Protein AF-A0ABD0NA66-F1 (afdb_monomer_lite)

Structure (mmCIF, N/CA/C/O backbone):
data_AF-A0ABD0NA66-F1
#
_entry.id   AF-A0ABD0NA66-F1
#
loop_
_atom_site.group_PDB
_atom_site.id
_atom_site.type_symbol
_atom_site.label_atom_id
_atom_site.label_alt_id
_atom_site.label_comp_id
_atom_site.label_asym_id
_atom_site.label_entity_id
_atom_site.label_seq_id
_atom_site.pdbx_PDB_ins_code
_atom_site.Cartn_x
_atom_site.Cartn_y
_atom_site.Cartn_z
_atom_site.occupancy
_atom_site.B_iso_or_equiv
_atom_site.auth_seq_id
_atom_site.auth_comp_id
_atom_site.auth_asym_id
_atom_site.auth_atom_id
_atom_site.pdbx_PDB_model_num
ATOM 1 N N . MET A 1 1 ? -1.576 -5.257 2.581 1.00 73.12 1 MET A N 1
ATOM 2 C CA . MET A 1 1 ? -1.875 -4.768 1.218 1.00 73.12 1 MET A CA 1
ATOM 3 C C . MET A 1 1 ? -1.895 -5.965 0.282 1.00 73.12 1 MET A C 1
ATOM 5 O O . MET A 1 1 ? -1.016 -6.808 0.413 1.00 73.12 1 MET A O 1
ATOM 9 N N . ALA A 1 2 ? -2.881 -6.073 -0.606 1.00 82.81 2 ALA A N 1
ATOM 10 C CA . ALA A 1 2 ? -3.021 -7.167 -1.565 1.00 82.81 2 ALA A CA 1
ATOM 11 C C . ALA A 1 2 ? -3.540 -6.650 -2.917 1.00 82.81 2 ALA A C 1
ATOM 13 O O . ALA A 1 2 ? -4.278 -5.666 -2.972 1.00 82.81 2 ALA A O 1
ATOM 14 N N . LEU A 1 3 ? -3.166 -7.331 -4.003 1.00 84.50 3 LEU A N 1
ATOM 15 C CA . LEU A 1 3 ? -3.605 -7.046 -5.372 1.00 84.50 3 LEU A CA 1
ATOM 16 C C . LEU A 1 3 ? -4.175 -8.317 -6.006 1.00 84.50 3 LEU A C 1
ATOM 18 O O . LEU A 1 3 ? -3.475 -9.326 -6.089 1.00 84.50 3 LEU A O 1
ATOM 22 N N . LEU A 1 4 ? -5.405 -8.244 -6.510 1.00 85.44 4 LEU A N 1
ATOM 23 C CA . LEU A 1 4 ? -6.002 -9.290 -7.333 1.00 85.44 4 LEU A CA 1
ATOM 24 C C . LEU A 1 4 ? -5.726 -8.998 -8.806 1.00 85.44 4 LEU A C 1
ATOM 26 O O . LEU A 1 4 ? -5.874 -7.865 -9.261 1.00 85.44 4 LEU A O 1
ATOM 30 N N . SER A 1 5 ? -5.307 -10.002 -9.570 1.00 86.56 5 SER A N 1
ATOM 31 C CA . SER A 1 5 ? -5.009 -9.843 -10.995 1.00 86.56 5 SER A CA 1
ATOM 32 C C . SER A 1 5 ? -5.453 -11.053 -11.807 1.00 86.56 5 SER A C 1
ATOM 34 O O . SER A 1 5 ? -5.326 -12.185 -11.347 1.00 86.56 5 SER A O 1
ATOM 36 N N . GLN A 1 6 ? -5.900 -10.810 -13.035 1.00 86.06 6 GLN A N 1
ATOM 37 C CA . GLN A 1 6 ? -6.300 -11.827 -14.004 1.00 86.06 6 GLN A CA 1
ATOM 38 C C . GLN A 1 6 ? -5.294 -11.897 -15.161 1.00 86.06 6 GLN A C 1
ATOM 40 O O . GLN A 1 6 ? -4.721 -10.884 -15.565 1.00 86.06 6 GLN A O 1
ATOM 45 N N . ARG A 1 7 ? -5.067 -13.097 -15.705 1.00 83.69 7 ARG A N 1
ATOM 46 C CA . ARG A 1 7 ? -4.285 -13.303 -16.934 1.00 83.69 7 ARG A CA 1
ATOM 47 C C . ARG A 1 7 ? -5.206 -13.212 -18.145 1.00 83.69 7 ARG A C 1
ATOM 49 O O . ARG A 1 7 ? -6.223 -13.898 -18.170 1.00 83.69 7 ARG A O 1
ATOM 56 N N . GLN A 1 8 ? -4.849 -12.400 -19.137 1.00 79.81 8 GLN A N 1
ATOM 57 C CA . GLN A 1 8 ? -5.611 -12.274 -20.383 1.00 79.81 8 GLN A CA 1
ATOM 58 C C . GLN A 1 8 ? -4.673 -12.093 -21.591 1.00 79.81 8 GLN A C 1
ATOM 60 O O . GLN A 1 8 ? -3.681 -11.366 -21.502 1.00 79.81 8 GLN A O 1
ATOM 65 N N . GLY A 1 9 ? -5.018 -12.734 -22.717 1.00 64.75 9 GLY A N 1
ATOM 66 C CA . GLY A 1 9 ? -4.340 -12.614 -24.018 1.00 64.75 9 GLY A CA 1
ATOM 67 C C . GLY A 1 9 ? -3.127 -13.534 -24.235 1.00 64.75 9 GLY A C 1
ATOM 68 O O . GLY A 1 9 ? -2.650 -14.185 -23.307 1.00 64.75 9 GLY A O 1
ATOM 69 N N . GLU A 1 10 ? -2.621 -13.547 -25.474 1.00 64.25 10 GLU A N 1
ATOM 70 C CA . GLU A 1 10 ? -1.296 -14.062 -25.852 1.00 64.25 10 GLU A CA 1
ATOM 71 C C . GLU A 1 10 ? -0.409 -12.892 -26.328 1.00 64.25 10 GLU A C 1
ATOM 73 O O . GLU A 1 10 ? -0.791 -12.202 -27.275 1.00 64.25 10 GLU A O 1
ATOM 78 N N . PRO A 1 11 ? 0.760 -12.629 -25.706 1.00 59.25 11 PRO A N 1
ATOM 79 C CA . PRO A 1 11 ? 1.302 -13.272 -24.507 1.00 59.25 11 PRO A CA 1
ATOM 80 C C . PRO A 1 11 ? 0.510 -12.920 -23.235 1.00 59.25 11 PRO A C 1
ATOM 82 O O . PRO A 1 11 ? -0.034 -11.824 -23.106 1.00 59.25 11 PRO A O 1
ATOM 85 N N . SER A 1 12 ? 0.489 -13.853 -22.274 1.00 67.31 12 SER A N 1
ATOM 86 C CA . SER A 1 12 ? -0.268 -13.757 -21.015 1.00 67.31 12 SER A CA 1
ATOM 87 C C . SER A 1 12 ? 0.146 -12.539 -20.179 1.00 67.31 12 SER A C 1
ATOM 89 O O . SER A 1 12 ? 1.066 -12.607 -19.356 1.00 67.31 12 SER A O 1
ATOM 91 N N . LYS A 1 13 ? -0.572 -11.425 -20.340 1.00 75.69 13 LYS A N 1
ATOM 92 C CA . LYS A 1 13 ? -0.382 -10.202 -19.556 1.00 75.69 13 LYS A CA 1
ATOM 93 C C . LYS A 1 13 ? -1.289 -10.231 -18.323 1.00 75.69 13 LYS A C 1
ATOM 95 O O . LYS A 1 13 ? -2.442 -10.651 -18.388 1.00 75.69 13 LYS A O 1
ATOM 100 N N . MET A 1 14 ? -0.747 -9.808 -17.180 1.00 77.62 14 MET A N 1
ATOM 101 C CA . MET A 1 14 ? -1.487 -9.701 -15.916 1.00 77.62 14 MET A CA 1
ATOM 102 C C . MET A 1 14 ? -2.181 -8.339 -15.832 1.00 77.62 14 MET A C 1
ATOM 104 O O . MET A 1 14 ? -1.506 -7.305 -15.863 1.00 77.62 14 MET A O 1
ATOM 108 N N . PHE A 1 15 ? -3.498 -8.344 -15.659 1.00 76.81 15 PHE A N 1
ATOM 109 C CA . PHE A 1 15 ? -4.324 -7.153 -15.488 1.00 76.81 15 PHE A CA 1
ATOM 110 C C . PHE A 1 15 ? -4.834 -7.068 -14.047 1.00 76.81 15 PHE A C 1
ATOM 112 O O . PHE A 1 15 ? -5.365 -8.058 -13.545 1.00 76.81 15 PHE A O 1
ATOM 119 N N . PRO A 1 16 ? -4.655 -5.929 -13.355 1.00 83.00 16 PRO A N 1
ATOM 120 C CA . PRO A 1 16 ?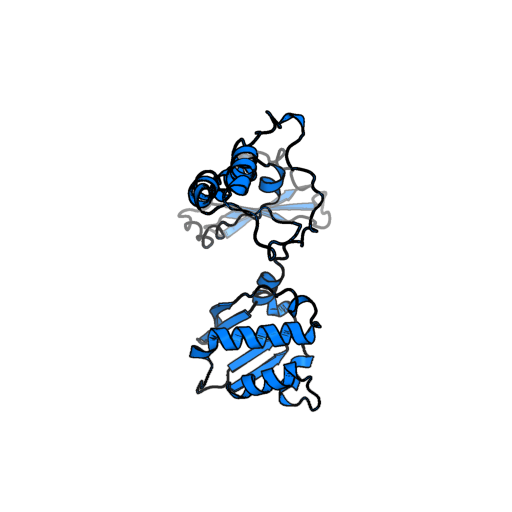 -5.175 -5.759 -12.006 1.00 83.00 16 PRO A CA 1
ATOM 121 C C . PRO A 1 16 ? -6.704 -5.653 -12.035 1.00 83.00 16 PRO A C 1
ATOM 123 O O . PRO A 1 16 ? -7.255 -4.892 -12.825 1.00 83.00 16 PRO A O 1
ATOM 126 N N . CYS A 1 17 ? -7.371 -6.397 -11.156 1.00 83.81 17 CYS A N 1
ATOM 127 C CA . CYS A 1 17 ? -8.827 -6.395 -11.014 1.00 83.81 17 CYS A CA 1
ATOM 128 C C . CYS A 1 17 ? -9.270 -5.608 -9.775 1.00 83.81 17 CYS A C 1
ATOM 130 O O . CYS A 1 17 ? -10.231 -4.849 -9.847 1.00 83.81 17 CYS A O 1
ATOM 132 N N . ALA A 1 18 ? -8.565 -5.766 -8.649 1.00 84.44 18 ALA A N 1
ATOM 133 C CA . ALA A 1 18 ? -8.886 -5.088 -7.393 1.00 84.44 18 ALA A CA 1
ATOM 134 C C . ALA A 1 18 ? -7.657 -4.913 -6.491 1.00 84.44 18 ALA A C 1
ATOM 136 O O . ALA A 1 18 ? -6.702 -5.690 -6.559 1.00 84.44 18 ALA A O 1
ATOM 137 N N . TYR A 1 19 ? -7.713 -3.907 -5.618 1.00 84.00 19 TYR A N 1
ATOM 138 C CA . TYR A 1 19 ? -6.699 -3.601 -4.608 1.00 84.00 19 TYR A CA 1
ATOM 139 C C . TYR A 1 19 ? -7.339 -3.650 -3.224 1.00 84.00 19 TYR A C 1
ATOM 141 O O . TYR A 1 19 ? -8.483 -3.233 -3.064 1.00 84.00 19 TYR A O 1
ATOM 149 N N . PHE A 1 20 ? -6.600 -4.128 -2.227 1.00 84.75 20 PHE A N 1
ATOM 150 C CA . PHE A 1 20 ? -7.073 -4.207 -0.848 1.00 84.75 20 PHE A CA 1
ATOM 151 C C . PHE A 1 20 ? -5.987 -3.777 0.145 1.00 84.75 20 PHE A C 1
ATOM 153 O O . PHE A 1 20 ? -4.825 -4.188 0.050 1.00 84.75 20 PHE A O 1
ATOM 160 N N . SER A 1 21 ? -6.366 -2.960 1.126 1.00 84.00 21 SER A N 1
ATOM 161 C CA . SER A 1 21 ? -5.492 -2.445 2.179 1.00 84.00 21 SER A CA 1
ATOM 162 C C . SER A 1 21 ? -6.169 -2.571 3.542 1.00 84.00 21 SER A C 1
ATOM 164 O O . SER A 1 21 ? -7.377 -2.405 3.661 1.00 84.00 21 SER A O 1
ATOM 166 N N . HIS A 1 22 ? -5.391 -2.879 4.580 1.00 83.44 22 HIS A N 1
ATOM 167 C CA . HIS A 1 22 ? -5.898 -3.005 5.944 1.00 83.44 22 HIS A CA 1
ATOM 168 C C . HIS A 1 22 ? -4.873 -2.435 6.920 1.00 83.44 22 HIS A C 1
ATOM 170 O O . HIS A 1 22 ? -3.688 -2.776 6.840 1.00 83.44 22 HIS A O 1
ATOM 176 N N . LYS A 1 23 ? -5.330 -1.573 7.834 1.00 84.06 23 LYS A N 1
ATOM 177 C CA . LYS A 1 23 ? -4.508 -1.040 8.923 1.00 84.06 23 LYS A CA 1
ATOM 178 C C . LYS A 1 23 ? -4.497 -2.053 10.063 1.00 84.06 23 LYS A C 1
ATOM 180 O O . LYS A 1 23 ? -5.556 -2.435 10.547 1.00 84.06 23 LYS A O 1
ATOM 185 N N . LEU A 1 24 ? -3.310 -2.482 10.487 1.00 83.62 24 LEU A N 1
ATOM 186 C CA . LEU A 1 24 ? -3.175 -3.435 11.589 1.00 83.62 24 LEU A CA 1
ATOM 187 C C . LEU A 1 24 ? -3.736 -2.836 12.884 1.00 83.62 24 LEU A C 1
ATOM 189 O O . LEU A 1 24 ? -3.391 -1.715 13.268 1.00 83.62 24 LEU A O 1
ATOM 193 N N . SER A 1 25 ? -4.576 -3.601 13.572 1.00 86.25 25 SER A N 1
ATOM 194 C CA . SER A 1 25 ? -5.036 -3.275 14.920 1.00 86.25 25 SER A CA 1
ATOM 195 C C . SER A 1 25 ? -3.875 -3.323 15.930 1.00 86.25 25 SER A C 1
ATOM 197 O O . SER A 1 25 ? -2.831 -3.928 15.659 1.00 86.25 25 SER A O 1
ATOM 199 N N . PRO A 1 26 ? -4.021 -2.725 17.129 1.00 83.38 26 PRO A N 1
ATOM 200 C CA . PRO A 1 26 ? -2.991 -2.781 18.170 1.00 83.38 26 PRO A CA 1
ATOM 201 C C . PRO A 1 26 ? -2.544 -4.208 18.517 1.00 83.38 26 PRO A C 1
ATOM 203 O O . PRO A 1 26 ? -1.357 -4.450 18.697 1.00 83.38 26 PRO A O 1
ATOM 206 N N . ALA A 1 27 ? -3.473 -5.166 18.546 1.00 83.00 27 ALA A N 1
ATOM 207 C CA . ALA A 1 27 ? -3.150 -6.563 18.822 1.00 83.00 27 ALA A CA 1
ATOM 208 C C . ALA A 1 27 ? -2.410 -7.236 17.654 1.00 83.00 27 ALA A C 1
ATOM 210 O O . ALA A 1 27 ? -1.503 -8.034 17.883 1.00 83.00 27 ALA A O 1
ATOM 211 N N . GLU A 1 28 ? -2.781 -6.920 16.410 1.00 85.00 28 GLU A N 1
ATOM 212 C CA . GLU A 1 28 ? -2.157 -7.486 15.207 1.00 85.00 28 GLU A CA 1
ATOM 213 C C . GLU A 1 28 ? -0.743 -6.960 14.980 1.00 85.00 28 GLU A C 1
ATOM 215 O O . GLU A 1 28 ? 0.094 -7.704 14.479 1.00 85.00 28 GLU A O 1
ATOM 220 N N . ARG A 1 29 ? -0.439 -5.722 15.397 1.00 82.31 29 ARG A N 1
ATOM 221 C CA . ARG A 1 29 ? 0.922 -5.159 15.339 1.00 82.31 29 ARG A CA 1
ATOM 222 C C . ARG A 1 29 ? 1.957 -6.032 16.054 1.00 82.31 29 ARG A C 1
ATOM 224 O O . ARG A 1 29 ? 3.086 -6.118 15.591 1.00 82.31 29 ARG A O 1
ATOM 231 N N . ASN A 1 30 ? 1.546 -6.744 17.102 1.00 85.75 30 ASN A N 1
ATOM 232 C CA . ASN A 1 30 ? 2.423 -7.594 17.911 1.00 85.75 30 ASN A CA 1
ATOM 233 C C . ASN A 1 30 ? 2.654 -8.996 17.325 1.00 85.75 30 ASN A C 1
ATOM 235 O O . ASN A 1 30 ? 3.291 -9.830 17.965 1.00 85.75 30 ASN A O 1
ATOM 239 N N . TYR A 1 31 ? 2.082 -9.317 16.163 1.00 82.62 31 TYR A N 1
ATOM 240 C CA . TYR A 1 31 ? 2.298 -10.626 15.551 1.00 82.62 31 TYR A CA 1
ATOM 241 C C . TYR A 1 31 ? 3.706 -10.704 14.955 1.00 82.62 31 TYR A C 1
ATOM 243 O O . TYR A 1 31 ? 4.277 -9.704 14.532 1.00 82.62 31 TYR A O 1
ATOM 251 N N . ASP A 1 32 ? 4.268 -11.908 14.902 1.00 82.81 32 ASP A N 1
ATOM 252 C CA . ASP A 1 32 ? 5.490 -12.146 14.146 1.00 82.81 32 ASP A CA 1
ATOM 253 C C . ASP A 1 32 ? 5.247 -11.966 12.639 1.00 82.81 32 ASP A C 1
ATOM 255 O O . ASP A 1 32 ? 4.121 -12.070 12.139 1.00 82.81 32 ASP A O 1
ATOM 259 N N . VAL A 1 33 ? 6.336 -11.758 11.900 1.00 78.81 33 VAL A N 1
ATOM 260 C CA . VAL A 1 33 ? 6.322 -11.499 10.452 1.00 78.81 33 VAL A CA 1
ATOM 261 C C . VAL A 1 33 ? 5.564 -12.582 9.676 1.00 78.81 33 VAL A C 1
ATOM 263 O O . VAL A 1 33 ? 4.835 -12.275 8.731 1.00 78.81 33 VAL A O 1
ATOM 266 N N . GLY A 1 34 ? 5.690 -13.852 10.074 1.00 78.94 34 GLY A N 1
ATOM 267 C CA . GLY A 1 34 ? 4.979 -14.954 9.427 1.00 78.94 34 GLY A CA 1
ATOM 268 C C . GLY A 1 34 ? 3.465 -14.824 9.595 1.00 78.94 34 GLY A C 1
ATOM 269 O O . GLY A 1 34 ? 2.714 -14.930 8.621 1.00 78.94 34 GLY A O 1
ATOM 270 N N . ASN A 1 35 ? 3.017 -14.521 10.814 1.00 83.81 35 ASN A N 1
ATOM 271 C CA . ASN A 1 35 ? 1.607 -14.289 11.108 1.00 83.81 35 ASN A CA 1
ATOM 272 C C . ASN A 1 35 ? 1.057 -12.999 10.483 1.00 83.81 35 ASN A C 1
ATOM 274 O O . ASN A 1 35 ? -0.106 -13.001 10.082 1.00 83.81 35 ASN A O 1
ATOM 278 N N . HIS A 1 36 ? 1.849 -11.932 10.324 1.00 84.31 36 HIS A N 1
ATOM 279 C CA . HIS A 1 36 ? 1.426 -10.743 9.562 1.00 84.31 36 HIS A CA 1
ATOM 280 C C . HIS A 1 36 ? 1.126 -11.073 8.106 1.00 84.31 36 HIS A C 1
ATOM 282 O O . HIS A 1 36 ? 0.101 -10.660 7.562 1.00 84.31 36 HIS A O 1
ATOM 288 N N . LYS A 1 37 ? 2.003 -11.846 7.469 1.00 85.31 37 LYS A N 1
ATOM 289 C CA . LYS A 1 37 ? 1.826 -12.219 6.066 1.00 85.31 37 LYS A CA 1
ATOM 290 C C . LYS A 1 37 ? 0.661 -13.182 5.882 1.00 85.31 37 LYS A C 1
ATOM 292 O O . LYS A 1 37 ? -0.111 -13.039 4.937 1.00 85.31 37 LYS A O 1
ATOM 297 N N . LEU A 1 38 ? 0.475 -14.107 6.821 1.00 86.19 38 LEU A N 1
ATOM 298 C CA . LEU A 1 38 ? -0.684 -14.990 6.819 1.00 86.19 38 LEU A CA 1
ATOM 299 C C . LEU A 1 38 ? -2.003 -14.231 7.034 1.00 86.19 38 LEU A C 1
ATOM 301 O O . LEU A 1 38 ? -2.985 -14.497 6.342 1.00 86.19 38 LEU A O 1
ATOM 305 N N . LEU A 1 39 ? -2.014 -13.254 7.945 1.00 88.75 39 LEU A N 1
ATOM 306 C CA . LEU A 1 39 ? -3.155 -12.368 8.173 1.00 88.75 39 LEU A CA 1
ATOM 307 C C . LEU A 1 39 ? -3.518 -11.594 6.901 1.00 88.75 39 LEU A C 1
ATOM 309 O O . LEU A 1 39 ? -4.693 -11.498 6.557 1.00 88.75 39 LEU A O 1
ATOM 313 N N . ALA A 1 40 ? -2.519 -11.088 6.173 1.00 88.44 40 ALA A N 1
ATOM 314 C CA . ALA A 1 40 ? -2.746 -10.375 4.920 1.00 88.44 40 ALA A CA 1
ATOM 315 C C . ALA A 1 40 ? -3.459 -11.251 3.875 1.00 88.44 40 ALA A C 1
ATOM 317 O O . ALA A 1 40 ? -4.385 -10.775 3.218 1.00 88.44 40 ALA A O 1
ATOM 318 N N . ILE A 1 41 ? -3.082 -12.531 3.763 1.00 88.62 41 ILE A N 1
ATOM 319 C CA . ILE A 1 41 ? -3.768 -13.494 2.886 1.00 88.62 41 ILE A CA 1
ATOM 320 C C . ILE A 1 41 ? -5.200 -13.733 3.375 1.00 88.62 41 ILE A C 1
ATOM 322 O O . ILE A 1 41 ? -6.130 -13.668 2.575 1.00 88.62 41 ILE A O 1
ATOM 326 N N . LYS A 1 42 ? -5.396 -13.964 4.682 1.00 90.88 42 LYS A N 1
ATOM 327 C CA . LYS A 1 42 ? -6.730 -14.168 5.273 1.00 90.88 42 LYS A CA 1
ATOM 328 C C . LYS A 1 42 ? -7.672 -13.014 4.951 1.00 90.88 42 LYS A C 1
ATOM 330 O O . LYS A 1 42 ? -8.785 -13.263 4.501 1.00 90.88 42 LYS A O 1
ATOM 335 N N . LEU A 1 43 ? -7.231 -11.777 5.171 1.00 91.44 43 LEU A N 1
ATOM 336 C CA . LEU A 1 43 ? -8.056 -10.589 4.952 1.00 91.44 43 LEU A CA 1
ATOM 337 C C . LEU A 1 43 ? -8.347 -10.362 3.462 1.00 91.44 43 LEU A C 1
ATOM 339 O O . LEU A 1 43 ? -9.476 -10.050 3.107 1.00 91.44 43 LEU A O 1
ATOM 343 N N . ALA A 1 44 ? -7.370 -10.587 2.579 1.00 91.81 44 ALA A N 1
ATOM 344 C CA . ALA A 1 44 ? -7.586 -10.462 1.136 1.00 91.81 44 ALA A CA 1
ATOM 345 C C . ALA A 1 44 ? -8.599 -11.493 0.600 1.00 91.81 44 ALA A C 1
ATOM 347 O O . ALA A 1 44 ? -9.447 -11.161 -0.225 1.00 91.81 44 ALA A O 1
ATOM 348 N N . LEU A 1 45 ? -8.535 -12.738 1.085 1.00 91.00 45 LEU A N 1
ATOM 349 C CA . LEU A 1 45 ? -9.497 -13.784 0.722 1.00 91.00 45 LEU A CA 1
ATOM 350 C C . LEU A 1 45 ? -10.889 -13.536 1.304 1.00 91.00 45 LEU A C 1
ATOM 352 O O . LEU A 1 45 ? -11.881 -13.911 0.690 1.00 91.00 45 LEU A O 1
ATOM 356 N N . GLU A 1 46 ? -10.973 -12.920 2.481 1.00 92.75 46 GLU A N 1
ATOM 357 C CA . GLU A 1 46 ? -12.244 -12.514 3.076 1.00 92.75 46 GLU A CA 1
ATOM 358 C C . GLU A 1 46 ? -12.908 -11.390 2.276 1.00 92.75 46 GLU A C 1
ATOM 360 O O . GLU A 1 46 ? -14.098 -11.491 1.979 1.00 92.75 46 GLU A O 1
ATOM 365 N N . GLU A 1 47 ? -12.136 -10.388 1.850 1.00 92.62 47 GLU A N 1
ATOM 366 C CA . GLU A 1 47 ? -12.622 -9.292 1.007 1.00 92.62 47 GLU A CA 1
ATOM 367 C C . GLU A 1 47 ? -13.128 -9.812 -0.348 1.00 92.62 47 GLU A C 1
ATOM 369 O O . GLU A 1 47 ? -14.262 -9.564 -0.762 1.00 92.62 47 GLU A O 1
ATOM 374 N N . TRP A 1 48 ? -12.309 -10.611 -1.037 1.00 92.94 48 TRP A N 1
ATOM 375 C CA . TRP A 1 48 ? -12.633 -11.141 -2.366 1.00 92.94 48 TRP A CA 1
ATOM 376 C C . TRP A 1 48 ? -13.353 -12.485 -2.324 1.00 92.94 48 TRP A C 1
ATOM 378 O O . TRP A 1 48 ? -13.399 -13.205 -3.324 1.00 92.94 48 TRP A O 1
ATOM 388 N N . ARG A 1 49 ? -13.956 -12.825 -1.180 1.00 92.06 49 ARG A N 1
ATOM 389 C CA . ARG A 1 49 ? -14.655 -14.096 -0.980 1.00 92.06 49 ARG A CA 1
ATOM 390 C C . ARG A 1 49 ? -15.700 -14.353 -2.057 1.00 92.06 49 ARG A C 1
ATOM 392 O O . ARG A 1 49 ? -15.772 -15.443 -2.600 1.00 92.06 49 ARG A O 1
ATOM 399 N N . HIS A 1 50 ? -16.457 -13.321 -2.405 1.00 89.69 50 HIS A N 1
ATOM 400 C CA . HIS A 1 50 ? -17.510 -13.365 -3.414 1.00 89.69 50 HIS A CA 1
ATOM 401 C C . HIS A 1 50 ? -17.012 -13.699 -4.836 1.00 89.69 50 HIS A C 1
ATOM 403 O O . HIS A 1 50 ? -17.815 -14.104 -5.671 1.00 89.69 50 HIS A O 1
ATOM 409 N N . TRP A 1 51 ? -15.714 -13.549 -5.120 1.00 88.06 51 TRP A N 1
ATOM 410 C CA . TRP A 1 51 ? -15.102 -13.928 -6.401 1.00 88.06 51 TRP A CA 1
ATOM 411 C C . TRP A 1 51 ? -14.296 -15.228 -6.334 1.00 88.06 51 TRP A C 1
ATOM 413 O O . TRP A 1 51 ? -14.145 -15.903 -7.351 1.00 88.06 51 TRP A O 1
ATOM 423 N N . LEU A 1 52 ? -13.744 -15.558 -5.165 1.00 89.44 52 LEU A N 1
ATOM 424 C CA . LEU A 1 52 ? -12.769 -16.640 -5.000 1.00 89.44 52 LEU A CA 1
ATOM 425 C C . LEU A 1 52 ? -13.351 -17.898 -4.341 1.00 89.44 52 LEU A C 1
ATOM 427 O O . LEU A 1 52 ? -12.833 -18.994 -4.554 1.00 89.44 52 LEU A O 1
ATOM 431 N N . GLU A 1 53 ? -14.400 -17.767 -3.529 1.00 90.94 53 GLU A N 1
ATOM 432 C CA . GLU A 1 53 ? -15.050 -18.907 -2.881 1.00 90.94 53 GLU A CA 1
ATOM 433 C C . GLU A 1 53 ? -15.868 -19.701 -3.908 1.00 90.94 53 GLU A C 1
ATOM 435 O O . GLU A 1 53 ? -16.693 -19.144 -4.629 1.00 90.94 53 GLU A O 1
ATOM 440 N N . GLY A 1 54 ? -15.617 -21.010 -3.999 1.00 84.88 54 GLY A N 1
ATOM 441 C CA . GLY A 1 54 ? -16.267 -21.870 -4.995 1.00 84.88 54 GLY A CA 1
ATOM 442 C C . GLY A 1 54 ? -15.825 -21.618 -6.444 1.00 84.88 54 GLY A C 1
ATOM 443 O O . GLY A 1 54 ? -16.505 -22.058 -7.374 1.00 84.88 54 GLY A O 1
ATOM 444 N N . ALA A 1 55 ? -14.705 -20.918 -6.659 1.00 86.56 55 ALA A N 1
ATOM 445 C CA . ALA A 1 55 ? -14.143 -20.724 -7.991 1.00 86.56 55 ALA A CA 1
ATOM 446 C C . ALA A 1 55 ? -13.878 -22.077 -8.681 1.00 86.56 55 ALA A C 1
ATOM 448 O O . ALA A 1 55 ? -13.275 -22.976 -8.101 1.00 86.56 55 ALA A O 1
ATOM 449 N N . LYS A 1 56 ? -14.307 -22.216 -9.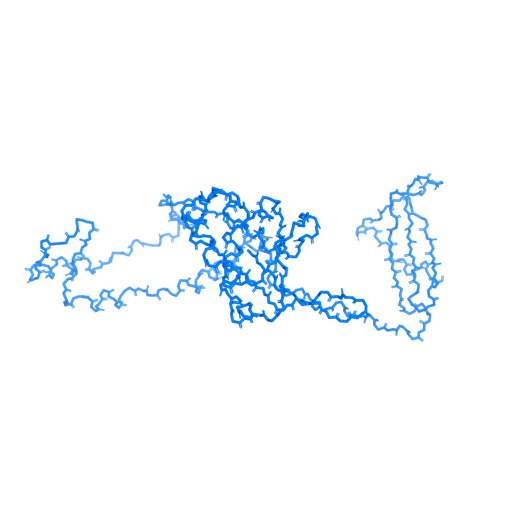945 1.00 83.75 56 LYS A N 1
ATOM 450 C CA . LYS A 1 56 ? -14.143 -23.459 -10.730 1.00 83.75 56 LYS A CA 1
ATOM 451 C C . LYS A 1 56 ? -12.687 -23.797 -11.056 1.00 83.75 56 LYS A C 1
ATOM 453 O O . LYS A 1 56 ? -12.386 -24.943 -11.372 1.00 83.75 56 LYS A O 1
ATOM 458 N N . HIS A 1 57 ? -11.815 -22.794 -11.058 1.00 85.00 57 HIS A N 1
ATOM 459 C CA . HIS A 1 57 ? -10.406 -22.946 -11.392 1.00 85.00 57 HIS A CA 1
ATOM 460 C C . HIS A 1 57 ? -9.550 -22.521 -10.201 1.00 85.00 57 HIS A C 1
ATOM 462 O O . HIS A 1 57 ? -9.835 -21.473 -9.611 1.00 85.00 57 HIS A O 1
ATOM 468 N N . PRO A 1 58 ? -8.487 -23.277 -9.883 1.00 87.44 58 PRO A N 1
ATOM 469 C CA . PRO A 1 58 ? -7.592 -22.915 -8.803 1.00 87.44 58 PRO A CA 1
ATOM 470 C C . PRO A 1 58 ? -6.871 -21.610 -9.136 1.00 87.44 58 PRO A C 1
ATOM 472 O O . PRO A 1 58 ? -6.390 -21.411 -10.256 1.00 87.44 58 PRO A O 1
ATOM 475 N N . PHE A 1 59 ? -6.765 -20.723 -8.152 1.00 90.19 59 PHE A N 1
ATOM 476 C CA . PHE A 1 59 ? -6.037 -19.463 -8.293 1.00 90.19 59 PHE A CA 1
ATOM 477 C C . PHE A 1 59 ? -4.709 -19.488 -7.528 1.00 90.19 59 PHE A C 1
ATOM 479 O O . PHE A 1 59 ? -4.475 -20.319 -6.651 1.00 90.19 59 PHE A O 1
ATOM 486 N N . THR A 1 60 ? -3.791 -18.586 -7.873 1.00 89.56 60 THR A N 1
ATOM 487 C CA . THR A 1 60 ? -2.454 -18.541 -7.262 1.00 89.56 60 THR A CA 1
ATOM 488 C C . THR A 1 60 ? -2.329 -17.353 -6.318 1.00 89.56 60 THR A C 1
ATOM 490 O O . THR A 1 60 ? -2.505 -16.207 -6.730 1.00 89.56 60 THR A O 1
ATOM 493 N N . VAL A 1 61 ? -1.956 -17.617 -5.068 1.00 89.62 61 VAL A N 1
ATOM 494 C CA . VAL A 1 61 ? -1.583 -16.596 -4.087 1.00 89.62 61 VAL A CA 1
ATOM 495 C C . VAL A 1 61 ? -0.072 -16.414 -4.132 1.00 89.62 61 VAL A C 1
ATOM 497 O O . VAL A 1 61 ? 0.691 -17.319 -3.800 1.00 89.62 61 VAL A O 1
ATOM 500 N N . LEU A 1 62 ? 0.366 -15.231 -4.553 1.00 86.12 62 LEU A N 1
ATOM 501 C CA . LEU A 1 62 ? 1.779 -14.875 -4.629 1.00 86.12 62 LEU A CA 1
ATOM 502 C C . LEU A 1 62 ? 2.188 -14.170 -3.334 1.00 86.12 62 LEU A C 1
ATOM 504 O O . LEU A 1 62 ? 1.592 -13.159 -2.967 1.00 86.12 62 LEU A O 1
ATOM 508 N N . THR A 1 63 ? 3.200 -14.695 -2.647 1.00 84.81 63 THR A N 1
ATOM 509 C CA . THR A 1 63 ? 3.709 -14.129 -1.389 1.00 84.81 63 THR A CA 1
ATOM 510 C C . THR A 1 63 ? 5.224 -14.002 -1.415 1.00 84.81 63 THR A C 1
ATOM 512 O O . THR A 1 63 ? 5.927 -14.819 -2.002 1.00 84.81 63 THR A O 1
ATOM 515 N N . ASP A 1 64 ? 5.739 -12.989 -0.734 1.00 78.56 64 ASP A N 1
ATOM 516 C CA . ASP A 1 64 ? 7.163 -12.748 -0.527 1.00 78.56 64 ASP A CA 1
ATOM 517 C C . ASP A 1 64 ? 7.729 -13.531 0.676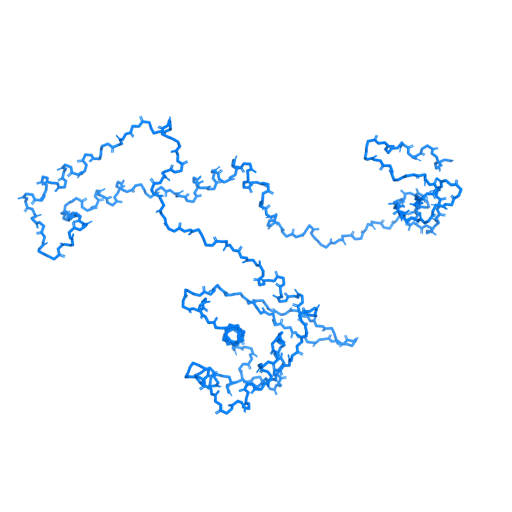 1.00 78.56 64 ASP A C 1
ATOM 519 O O . ASP A 1 64 ? 8.809 -13.219 1.181 1.00 78.56 64 ASP A O 1
ATOM 523 N N . HIS A 1 65 ? 7.015 -14.548 1.173 1.00 76.81 65 HIS A N 1
ATOM 524 C CA . HIS A 1 65 ? 7.438 -15.342 2.327 1.00 76.81 65 HIS A CA 1
ATOM 525 C C . HIS A 1 65 ? 7.392 -16.838 2.079 1.00 76.81 65 HIS A C 1
ATOM 527 O O . HIS A 1 65 ? 6.333 -17.462 2.044 1.00 76.81 65 HIS A O 1
ATOM 533 N N . LYS A 1 66 ? 8.589 -17.417 1.983 1.00 75.12 66 LYS A N 1
ATOM 534 C CA . LYS A 1 66 ? 8.807 -18.820 1.636 1.00 75.12 66 LYS A CA 1
ATOM 535 C C . LYS A 1 66 ? 8.163 -19.801 2.623 1.00 75.12 66 LYS A C 1
ATOM 537 O O . LYS A 1 66 ? 7.649 -20.828 2.201 1.00 75.12 66 LYS A O 1
ATOM 542 N N . ASN A 1 67 ? 8.087 -19.473 3.917 1.00 70.62 67 ASN A N 1
ATOM 543 C CA . ASN A 1 67 ? 7.517 -20.403 4.907 1.00 70.62 67 ASN A CA 1
ATOM 544 C C . ASN A 1 67 ? 5.999 -20.610 4.737 1.00 70.62 67 ASN A C 1
ATOM 546 O O . ASN A 1 67 ? 5.457 -21.559 5.294 1.00 70.62 67 ASN A O 1
ATOM 550 N N . LEU A 1 68 ? 5.309 -19.748 3.977 1.00 71.88 68 LEU A N 1
ATOM 551 C CA . LEU A 1 68 ? 3.871 -19.891 3.712 1.00 71.88 68 LEU A CA 1
ATOM 552 C C . LEU A 1 68 ? 3.562 -20.873 2.574 1.00 71.88 68 LEU A C 1
ATOM 554 O O . LEU A 1 68 ? 2.411 -21.260 2.408 1.00 71.88 68 LEU A O 1
ATOM 558 N N . GLU A 1 69 ? 4.568 -21.320 1.822 1.00 74.62 69 GLU A N 1
ATOM 559 C CA . GLU A 1 69 ? 4.408 -22.355 0.793 1.00 74.62 69 GLU A CA 1
ATOM 560 C C . GLU A 1 69 ? 3.970 -23.698 1.410 1.00 74.62 69 GLU A C 1
ATOM 562 O O . GLU A 1 69 ? 3.169 -24.432 0.837 1.00 74.62 69 GLU A O 1
ATOM 567 N N . TYR A 1 70 ? 4.399 -23.966 2.647 1.00 68.88 70 TYR A N 1
ATOM 568 C CA . TYR A 1 70 ? 4.084 -25.187 3.393 1.00 68.88 70 TYR A CA 1
ATOM 569 C C . TYR A 1 70 ? 2.825 -25.079 4.265 1.00 68.88 70 TYR A C 1
ATOM 571 O O . TYR A 1 70 ? 2.581 -25.966 5.081 1.00 68.88 70 TYR A O 1
ATOM 579 N N . LEU A 1 71 ? 2.014 -24.023 4.120 1.00 68.44 71 LEU A N 1
ATOM 580 C CA . LEU A 1 71 ? 0.884 -23.754 5.019 1.00 68.44 71 LEU A CA 1
ATOM 581 C C . LEU A 1 71 ? -0.117 -24.919 5.108 1.00 68.44 71 LEU A C 1
ATOM 583 O O . LEU A 1 71 ? -0.604 -25.227 6.192 1.00 68.44 71 LEU A O 1
ATOM 587 N N . ARG A 1 72 ? -0.403 -25.589 3.983 1.00 65.94 72 ARG A N 1
ATOM 588 C CA . ARG A 1 72 ? -1.312 -26.751 3.952 1.00 65.94 72 ARG A CA 1
ATOM 589 C C . ARG A 1 72 ? -0.697 -28.016 4.563 1.00 65.94 72 ARG A C 1
ATOM 591 O O . ARG A 1 72 ? -1.433 -28.887 5.007 1.00 65.94 72 ARG A O 1
ATOM 598 N N . SER A 1 73 ? 0.630 -28.112 4.585 1.00 65.62 73 SER A N 1
ATOM 599 C CA . SER A 1 73 ? 1.378 -29.301 5.019 1.00 65.62 73 SER A CA 1
ATOM 600 C C . SER A 1 73 ? 1.934 -29.174 6.442 1.00 65.62 73 SER A C 1
ATOM 602 O O . SER A 1 73 ? 2.584 -30.094 6.943 1.00 65.62 73 SER A O 1
ATOM 604 N N . ALA A 1 74 ? 1.729 -28.025 7.088 1.00 62.53 74 ALA A N 1
ATOM 605 C CA . ALA A 1 74 ? 2.258 -27.732 8.410 1.00 62.53 74 ALA A CA 1
ATOM 606 C C . ALA A 1 74 ? 1.595 -28.623 9.476 1.00 62.53 74 ALA A C 1
ATOM 608 O O . ALA A 1 74 ? 0.393 -28.548 9.713 1.00 62.53 74 ALA A O 1
ATOM 609 N N . LYS A 1 75 ? 2.403 -29.459 10.144 1.00 58.50 75 LYS A N 1
ATOM 610 C CA . LYS A 1 75 ? 1.947 -30.412 11.175 1.00 58.50 75 LYS A CA 1
ATOM 611 C C . LYS A 1 75 ? 1.660 -29.772 12.539 1.00 58.50 75 LYS A C 1
ATOM 613 O O . LYS A 1 75 ? 0.948 -30.361 13.343 1.00 58.50 75 LYS A O 1
ATOM 618 N N . LEU A 1 76 ? 2.221 -28.593 12.810 1.00 64.69 76 LEU A N 1
ATOM 619 C CA . LEU A 1 76 ? 2.073 -27.874 14.077 1.00 64.69 76 LEU A CA 1
ATOM 620 C C . LEU A 1 76 ? 1.653 -26.435 13.783 1.00 64.69 76 LEU A C 1
ATOM 622 O O . LEU A 1 76 ? 2.469 -25.610 13.379 1.00 64.69 76 LEU A O 1
ATOM 626 N N . LEU A 1 77 ? 0.365 -26.158 13.966 1.00 71.50 77 LEU A N 1
ATOM 627 C CA . LEU A 1 77 ? -0.224 -24.835 13.793 1.00 71.50 77 LEU A CA 1
ATOM 628 C C . LEU A 1 77 ? -0.605 -24.274 15.161 1.00 71.50 77 LEU A C 1
ATOM 630 O O . LEU A 1 77 ? -1.211 -24.965 15.979 1.00 71.50 77 LEU A O 1
ATOM 634 N N . ASN A 1 78 ? -0.296 -23.000 15.402 1.00 78.62 78 ASN A N 1
ATOM 635 C CA . ASN A 1 78 ? -0.821 -22.296 16.573 1.00 78.62 78 ASN A CA 1
ATOM 636 C C . ASN A 1 78 ? -2.362 -22.209 16.469 1.00 78.62 78 ASN A C 1
ATOM 638 O O . ASN A 1 78 ? -2.903 -22.168 15.366 1.00 78.62 78 ASN A O 1
ATOM 642 N N . HIS A 1 79 ? -3.088 -22.117 17.586 1.00 82.19 79 HIS A N 1
ATOM 643 C CA . HIS A 1 79 ? -4.556 -22.076 17.634 1.00 82.19 79 HIS A CA 1
ATOM 644 C C . HIS A 1 79 ? -5.166 -21.029 16.678 1.00 82.19 79 HIS A C 1
ATOM 646 O O . HIS A 1 79 ? -6.185 -21.270 16.029 1.00 82.19 79 HIS A O 1
ATOM 652 N N . ARG A 1 80 ? -4.514 -19.867 16.519 1.00 83.81 80 ARG A N 1
ATOM 653 C CA . ARG A 1 80 ? -4.903 -18.850 15.523 1.00 83.81 80 ARG A CA 1
ATOM 654 C C . ARG A 1 80 ? -4.755 -19.354 14.086 1.00 83.81 80 ARG A C 1
ATOM 656 O O . ARG A 1 80 ? -5.676 -19.213 13.289 1.00 83.81 80 ARG A O 1
ATOM 663 N N . GLN A 1 81 ? -3.605 -19.940 13.769 1.00 82.56 81 GLN A N 1
ATOM 664 C CA . GLN A 1 81 ? -3.308 -20.469 12.441 1.00 82.56 81 GLN A CA 1
ATOM 665 C C . GLN A 1 81 ? -4.216 -21.652 12.105 1.00 82.56 81 GLN A C 1
ATOM 667 O O . GLN A 1 81 ? -4.662 -21.746 10.972 1.00 82.56 81 GLN A O 1
ATOM 672 N N . ALA A 1 82 ? -4.569 -22.491 13.083 1.00 84.00 82 ALA A N 1
ATOM 673 C CA . ALA A 1 82 ? -5.542 -23.568 12.917 1.00 84.00 82 ALA A CA 1
ATOM 674 C C . ALA A 1 82 ? -6.938 -23.027 12.552 1.00 84.00 82 ALA A C 1
ATOM 676 O O . ALA A 1 82 ? -7.560 -23.499 11.602 1.00 84.00 82 ALA A O 1
ATOM 677 N N . ARG A 1 83 ? -7.406 -21.970 13.235 1.00 86.19 83 ARG A N 1
ATOM 678 C CA . ARG A 1 83 ? -8.669 -21.290 12.883 1.00 86.19 83 ARG A CA 1
ATOM 679 C C . ARG A 1 83 ? -8.638 -20.710 11.470 1.00 86.19 83 ARG A C 1
ATOM 681 O O . ARG A 1 83 ? -9.629 -20.795 10.753 1.00 86.19 83 ARG A O 1
ATOM 688 N N . TRP A 1 84 ? -7.520 -20.114 11.065 1.00 88.31 84 TRP A N 1
ATOM 689 C CA . TRP A 1 84 ? -7.370 -19.589 9.707 1.00 88.31 84 TRP A CA 1
ATOM 690 C C . TRP A 1 84 ? -7.211 -20.700 8.666 1.00 88.31 84 TRP A C 1
ATOM 692 O O . TRP A 1 84 ? -7.745 -20.571 7.572 1.00 88.31 84 TRP A O 1
ATOM 702 N N . ALA A 1 85 ? -6.579 -21.823 9.007 1.00 84.38 85 ALA A N 1
ATOM 703 C CA . ALA A 1 85 ? -6.492 -22.996 8.143 1.00 84.38 85 ALA A CA 1
ATOM 704 C C . ALA A 1 85 ? -7.884 -23.532 7.788 1.00 84.38 85 ALA A C 1
ATOM 706 O O . ALA A 1 85 ? -8.155 -23.756 6.613 1.00 84.38 85 ALA A O 1
ATOM 707 N N . LEU A 1 86 ? -8.795 -23.620 8.766 1.00 86.75 86 LEU A N 1
ATOM 708 C CA . LEU A 1 86 ? -10.206 -23.959 8.527 1.00 86.75 86 LEU A CA 1
ATOM 709 C C . LEU A 1 86 ? -10.934 -22.939 7.640 1.00 86.75 86 LEU A C 1
ATOM 711 O O . LEU A 1 86 ? -11.883 -23.288 6.950 1.00 86.75 86 LEU A O 1
ATOM 715 N N . PHE A 1 87 ? -10.522 -21.672 7.655 1.00 88.94 87 PHE A N 1
ATOM 716 C CA . PHE A 1 87 ? -11.061 -20.676 6.732 1.00 88.94 87 PHE A CA 1
ATOM 717 C C . PHE A 1 87 ? -10.522 -20.885 5.310 1.00 88.94 87 PHE A C 1
ATOM 719 O O . PHE A 1 87 ? -11.277 -20.785 4.347 1.00 88.94 87 PHE A O 1
ATOM 726 N N . PHE A 1 88 ? -9.237 -21.220 5.170 1.00 88.50 88 PHE A N 1
ATOM 727 C CA . PHE A 1 88 ? -8.601 -21.437 3.872 1.00 88.50 88 PHE A CA 1
ATOM 728 C C . PHE A 1 88 ? -9.116 -22.669 3.127 1.00 88.50 88 PHE A C 1
ATOM 730 O O . PHE A 1 88 ? -9.086 -22.659 1.902 1.00 88.50 88 PHE A O 1
ATOM 737 N N . THR A 1 89 ? -9.636 -23.692 3.815 1.00 87.69 89 THR A N 1
ATOM 738 C CA . THR A 1 89 ? -10.222 -24.879 3.157 1.00 87.69 89 THR A CA 1
ATOM 739 C C . THR A 1 89 ? -11.438 -24.558 2.286 1.00 87.69 89 THR A C 1
ATOM 741 O O . THR A 1 89 ? -11.792 -25.357 1.425 1.00 87.69 89 THR A O 1
ATOM 744 N N . ARG A 1 90 ? -12.062 -23.388 2.471 1.00 89.50 90 ARG A N 1
ATOM 745 C CA . ARG A 1 90 ? -13.184 -22.903 1.650 1.00 89.50 90 ARG A CA 1
ATOM 746 C C . ARG A 1 90 ? -12.761 -22.457 0.246 1.00 89.50 90 ARG A C 1
ATOM 748 O O . ARG A 1 90 ? -13.614 -22.251 -0.613 1.00 89.50 90 ARG A O 1
ATOM 755 N N . PHE A 1 91 ? -11.462 -22.276 0.018 1.00 90.38 91 PHE A N 1
ATOM 756 C CA . PHE A 1 91 ? -10.908 -21.721 -1.211 1.00 90.38 91 PHE A CA 1
ATOM 757 C C . PHE A 1 91 ? -9.966 -22.716 -1.886 1.00 90.38 91 PHE A C 1
ATOM 759 O O . PHE A 1 91 ? -9.138 -23.347 -1.226 1.00 90.38 91 PHE A O 1
ATOM 766 N N . ASP A 1 92 ? -10.021 -22.787 -3.216 1.00 89.12 92 ASP A N 1
ATOM 767 C CA . ASP A 1 92 ? -9.080 -23.590 -3.993 1.00 89.12 92 ASP A CA 1
ATOM 768 C C . ASP A 1 92 ? -7.940 -22.728 -4.556 1.00 89.12 92 ASP A C 1
ATOM 770 O O . ASP A 1 92 ? -8.062 -22.083 -5.599 1.00 89.12 92 ASP A O 1
ATOM 774 N N . PHE A 1 93 ? -6.825 -22.671 -3.820 1.00 89.94 93 PHE A N 1
ATOM 775 C CA . PHE A 1 93 ? -5.658 -21.876 -4.207 1.00 89.94 93 PHE A CA 1
ATOM 776 C C . PHE A 1 93 ? -4.310 -22.524 -3.909 1.00 89.94 93 PHE A C 1
ATOM 778 O O . PHE A 1 93 ? -4.140 -23.232 -2.916 1.00 89.94 93 PHE A O 1
ATOM 785 N N . VAL A 1 94 ? -3.310 -22.184 -4.717 1.00 86.88 94 VAL A N 1
ATOM 786 C CA . VAL A 1 94 ? -1.910 -22.574 -4.504 1.00 86.88 94 VAL A CA 1
ATOM 787 C C . VAL A 1 94 ? -1.111 -21.360 -4.046 1.00 86.88 94 VAL A C 1
ATOM 789 O O . VAL A 1 94 ? -1.192 -20.296 -4.658 1.00 86.88 94 VAL A O 1
ATOM 792 N N . VAL A 1 95 ? -0.335 -21.509 -2.971 1.00 86.75 95 VAL A N 1
ATOM 793 C CA . VAL A 1 95 ? 0.600 -20.471 -2.519 1.00 86.75 95 VAL A CA 1
ATOM 794 C C . VAL A 1 95 ? 1.923 -20.666 -3.245 1.00 86.75 95 VAL A C 1
ATOM 796 O O . VAL A 1 95 ? 2.477 -21.759 -3.228 1.00 86.75 95 VAL A O 1
ATOM 799 N N . THR A 1 96 ? 2.441 -19.615 -3.872 1.00 84.50 96 THR A N 1
ATOM 800 C CA . THR A 1 96 ? 3.747 -19.647 -4.538 1.00 84.50 96 THR A CA 1
ATOM 801 C C . THR A 1 96 ? 4.604 -18.492 -4.049 1.00 84.50 96 THR A C 1
ATOM 803 O O . THR A 1 96 ? 4.165 -17.337 -4.014 1.00 84.50 96 THR A O 1
ATOM 806 N N . TYR A 1 97 ? 5.845 -18.803 -3.682 1.00 83.12 97 TYR A N 1
ATOM 807 C CA . TYR A 1 97 ? 6.812 -17.788 -3.297 1.00 83.12 97 TYR A CA 1
ATOM 808 C C . TYR A 1 97 ? 7.254 -16.963 -4.511 1.00 83.12 97 TYR A C 1
ATOM 810 O O . TYR A 1 97 ? 7.595 -17.499 -5.567 1.00 83.12 97 TYR A O 1
ATOM 818 N N . ARG A 1 98 ? 7.294 -15.641 -4.344 1.00 75.19 98 ARG A N 1
ATOM 819 C CA . ARG A 1 98 ? 7.926 -14.715 -5.281 1.00 75.19 98 ARG A CA 1
ATOM 820 C C . ARG A 1 98 ? 8.892 -13.788 -4.550 1.00 75.19 98 ARG A C 1
ATOM 822 O O . ARG A 1 98 ? 8.487 -13.157 -3.579 1.00 75.19 98 ARG A O 1
ATOM 829 N N . PRO A 1 99 ? 10.143 -13.651 -5.019 1.00 69.69 99 PRO A N 1
ATOM 830 C CA . PRO A 1 99 ? 11.097 -12.732 -4.411 1.00 69.69 99 PRO A CA 1
ATOM 831 C C . PRO A 1 99 ? 10.583 -11.285 -4.465 1.00 69.69 99 PRO A C 1
ATOM 833 O O . PRO A 1 99 ? 9.978 -10.867 -5.456 1.00 69.69 99 PRO A O 1
ATOM 836 N N . GLY A 1 100 ? 10.837 -10.521 -3.396 1.00 57.06 100 GLY A N 1
ATOM 837 C CA . GLY A 1 100 ? 10.288 -9.172 -3.192 1.00 57.06 100 GLY A CA 1
ATOM 838 C C . GLY A 1 100 ? 10.592 -8.185 -4.324 1.00 57.06 100 GLY A C 1
ATOM 839 O O . GLY A 1 100 ? 9.750 -7.356 -4.654 1.00 57.06 100 GLY A O 1
ATOM 840 N N . SER A 1 101 ? 11.719 -8.356 -5.023 1.00 56.34 101 SER A N 1
ATOM 841 C CA . SER A 1 101 ? 12.098 -7.556 -6.198 1.00 56.34 101 SER A CA 1
ATOM 842 C C . SER A 1 101 ? 11.098 -7.632 -7.359 1.00 56.34 101 SER A C 1
ATOM 844 O O . SER A 1 101 ? 11.020 -6.706 -8.159 1.00 56.34 101 SER A O 1
ATOM 846 N N . GLN A 1 102 ? 10.303 -8.704 -7.443 1.00 60.47 102 GLN A N 1
ATOM 847 C CA . GLN A 1 102 ? 9.239 -8.880 -8.440 1.00 60.47 102 GLN A CA 1
ATOM 848 C C . GLN A 1 102 ? 7.835 -8.605 -7.872 1.00 60.47 102 GLN A C 1
ATOM 850 O O . GLN A 1 102 ? 6.845 -8.693 -8.603 1.00 60.47 102 GLN A O 1
ATOM 855 N N . ASN A 1 103 ? 7.736 -8.274 -6.579 1.00 58.94 103 ASN A N 1
ATOM 856 C CA . ASN A 1 103 ? 6.491 -7.973 -5.873 1.00 58.94 103 ASN A CA 1
ATOM 857 C C . ASN A 1 103 ? 6.273 -6.460 -5.673 1.00 58.94 103 ASN A C 1
ATOM 859 O O . ASN A 1 103 ? 5.513 -6.038 -4.802 1.00 58.94 103 ASN A O 1
ATOM 863 N N . THR A 1 104 ? 6.906 -5.635 -6.512 1.00 57.59 104 THR A N 1
ATOM 864 C CA . THR A 1 104 ? 6.912 -4.165 -6.422 1.00 57.59 104 THR A CA 1
ATOM 865 C C . THR A 1 104 ? 5.506 -3.562 -6.330 1.00 57.59 104 THR A C 1
ATOM 867 O O . THR A 1 104 ? 5.305 -2.559 -5.657 1.00 57.59 104 THR A O 1
ATOM 870 N N . LYS A 1 105 ? 4.506 -4.183 -6.975 1.00 59.91 105 LYS A N 1
ATOM 871 C CA . LYS A 1 105 ? 3.116 -3.693 -6.981 1.00 59.91 105 LYS A CA 1
ATOM 872 C C . LYS A 1 105 ? 2.431 -3.786 -5.614 1.00 59.91 105 LYS A C 1
ATOM 874 O O . LYS A 1 105 ? 1.639 -2.912 -5.286 1.00 59.91 105 LYS A O 1
ATOM 879 N N . ALA A 1 106 ? 2.695 -4.846 -4.851 1.00 54.22 106 ALA A N 1
ATOM 880 C CA . ALA A 1 106 ? 2.138 -5.007 -3.509 1.00 54.22 106 ALA A CA 1
ATOM 881 C C . ALA A 1 106 ? 2.997 -4.284 -2.459 1.00 54.22 106 ALA A C 1
ATOM 883 O O . ALA A 1 106 ? 2.449 -3.726 -1.512 1.00 54.22 106 ALA A O 1
ATOM 884 N N . ASP A 1 107 ? 4.317 -4.249 -2.670 1.00 50.81 107 ASP A N 1
ATOM 885 C CA . ASP A 1 107 ? 5.289 -3.648 -1.750 1.00 50.81 107 ASP A CA 1
ATOM 886 C C . ASP A 1 107 ? 5.209 -2.110 -1.703 1.00 50.81 107 ASP A C 1
ATOM 888 O O . ASP A 1 107 ? 5.206 -1.509 -0.629 1.00 50.81 107 ASP A O 1
ATOM 892 N N . ALA A 1 108 ? 4.994 -1.463 -2.859 1.00 51.22 108 ALA A N 1
ATOM 893 C CA . ALA A 1 108 ? 4.763 -0.015 -2.947 1.00 51.22 108 ALA A CA 1
ATOM 894 C C . ALA A 1 108 ? 3.563 0.459 -2.109 1.00 51.22 108 ALA A C 1
ATOM 896 O O . ALA A 1 108 ? 3.472 1.627 -1.740 1.00 51.22 108 ALA A O 1
ATOM 897 N N . LEU A 1 109 ? 2.637 -0.448 -1.805 1.00 54.84 109 LEU A N 1
ATOM 898 C CA . LEU A 1 109 ? 1.464 -0.152 -1.007 1.00 54.84 109 LEU A CA 1
ATOM 899 C C . LEU A 1 109 ? 1.721 -0.378 0.499 1.00 54.84 109 LEU A C 1
ATOM 901 O O . LEU A 1 109 ? 1.109 0.297 1.322 1.00 54.84 109 LEU A O 1
ATOM 905 N N . SER A 1 110 ? 2.606 -1.298 0.906 1.00 55.25 110 SER A N 1
ATOM 906 C CA . SER A 1 110 ? 2.856 -1.611 2.330 1.00 55.25 110 SER A CA 1
ATOM 907 C C . SER A 1 110 ? 3.739 -0.606 3.073 1.00 55.25 110 SER A C 1
ATOM 909 O O . SER A 1 110 ? 3.695 -0.575 4.300 1.00 55.25 110 SER A O 1
ATOM 911 N N . LEU A 1 111 ? 4.511 0.220 2.364 1.00 49.62 111 LEU A N 1
ATOM 912 C CA . LEU A 1 111 ? 5.519 1.121 2.947 1.00 49.62 111 LEU A CA 1
ATOM 913 C C . LEU A 1 111 ? 4.976 2.475 3.451 1.00 49.62 111 LEU A C 1
ATOM 915 O O . LEU A 1 111 ? 5.748 3.311 3.914 1.00 49.62 111 LEU A O 1
ATOM 919 N N . MET A 1 112 ? 3.662 2.713 3.403 1.00 43.31 112 MET A N 1
ATOM 920 C CA . MET A 1 112 ? 3.055 3.933 3.954 1.00 43.31 112 MET A CA 1
ATOM 921 C C . MET A 1 112 ? 2.893 3.813 5.480 1.00 43.31 112 MET A C 1
ATOM 923 O O . MET A 1 112 ? 1.844 3.400 5.973 1.00 43.31 112 MET A O 1
ATOM 927 N N . HIS A 1 113 ? 3.953 4.144 6.222 1.00 38.94 113 HIS A N 1
ATOM 928 C CA . HIS A 1 113 ? 3.986 4.170 7.687 1.00 38.94 113 HIS A CA 1
ATOM 929 C C . HIS A 1 113 ? 3.773 5.612 8.190 1.00 38.94 113 HIS A C 1
ATOM 931 O O . HIS A 1 113 ? 4.627 6.469 7.977 1.00 38.94 113 HIS A O 1
ATOM 937 N N . GLU A 1 114 ? 2.643 5.897 8.846 1.00 44.06 114 GLU A N 1
ATOM 938 C CA . GLU A 1 114 ? 2.550 7.067 9.735 1.00 44.06 114 GLU A CA 1
ATOM 939 C C . GLU A 1 114 ? 3.241 6.702 11.056 1.00 44.06 114 GLU A C 1
ATOM 941 O O . GLU A 1 114 ? 2.889 5.667 11.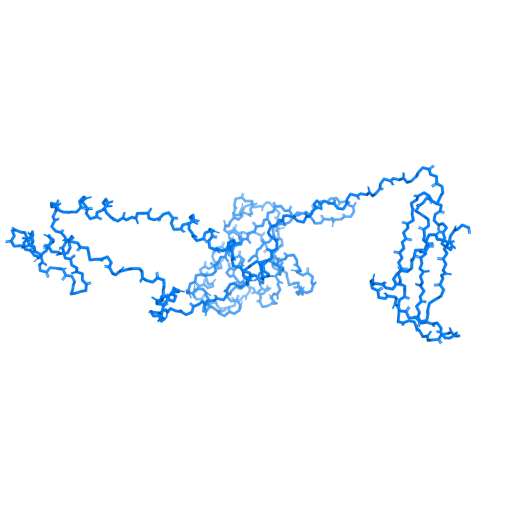629 1.00 44.06 114 GLU A O 1
ATOM 946 N N . PRO A 1 115 ? 4.211 7.489 11.555 1.00 42.25 115 PRO A N 1
ATOM 947 C CA . PRO A 1 115 ? 4.788 7.230 12.865 1.00 42.25 115 PRO A CA 1
ATOM 948 C C . PRO A 1 115 ? 3.727 7.427 13.958 1.00 42.25 115 PRO A C 1
ATOM 950 O O . PRO A 1 115 ? 3.029 8.442 13.984 1.00 42.25 115 PRO A O 1
ATOM 953 N N . ASP A 1 116 ? 3.620 6.452 14.865 1.00 44.53 116 ASP A N 1
ATOM 954 C CA . ASP A 1 116 ? 2.820 6.559 16.087 1.00 44.53 116 ASP A CA 1
ATOM 955 C C . ASP A 1 116 ? 3.400 7.695 16.958 1.00 44.53 116 ASP A C 1
ATOM 957 O O . ASP A 1 116 ? 4.489 7.572 17.521 1.00 44.53 116 ASP A O 1
ATOM 961 N N . LEU A 1 117 ? 2.691 8.823 17.059 1.00 46.69 117 LEU A N 1
ATOM 962 C CA . LEU A 1 117 ? 3.014 9.880 18.022 1.00 46.69 117 LEU A CA 1
ATOM 963 C C . LEU A 1 117 ? 2.711 9.372 19.447 1.00 46.69 117 LEU A C 1
ATOM 965 O O . LEU A 1 117 ? 1.619 8.840 19.670 1.00 46.69 117 LEU A O 1
ATOM 969 N N . PRO A 1 118 ? 3.627 9.522 20.423 1.00 41.75 118 PRO A N 1
ATOM 970 C CA . PRO A 1 118 ? 3.359 9.127 21.801 1.00 41.75 118 PRO A CA 1
ATOM 971 C C . PRO A 1 118 ? 2.260 9.994 22.430 1.00 41.75 118 PRO A C 1
ATOM 973 O O . PRO A 1 118 ? 2.142 11.191 22.164 1.00 41.75 118 PRO A O 1
ATOM 976 N N . ALA A 1 119 ? 1.454 9.364 23.285 1.00 47.28 119 ALA A N 1
ATOM 977 C CA . ALA A 1 119 ? 0.401 10.010 24.054 1.00 47.28 119 ALA A CA 1
ATOM 978 C C . ALA A 1 119 ? 0.966 11.006 25.089 1.00 47.28 119 ALA A C 1
ATOM 980 O O . ALA A 1 119 ? 1.786 10.649 25.929 1.00 47.28 119 ALA A O 1
ATOM 981 N N . SER A 1 120 ? 0.458 12.239 24.991 1.00 48.97 120 SER A N 1
ATOM 982 C CA . SER A 1 120 ? 0.396 13.343 25.963 1.00 48.97 120 SER A CA 1
ATOM 983 C C . SER A 1 120 ? 1.654 13.720 26.766 1.00 48.97 120 SER A C 1
ATOM 985 O O . SER A 1 120 ? 1.851 13.260 27.889 1.00 48.97 120 SER A O 1
ATOM 987 N N . SER A 1 121 ? 2.371 14.745 26.300 1.00 43.31 121 SER A N 1
ATOM 988 C CA . SER A 1 121 ? 2.640 15.897 27.169 1.00 43.31 121 SER A CA 1
ATOM 989 C C . SER A 1 121 ? 1.517 16.913 26.943 1.00 43.31 121 SER A C 1
ATOM 991 O O . SER A 1 121 ? 1.124 17.178 25.807 1.00 43.31 121 SER A O 1
ATOM 993 N N . SER A 1 122 ? 0.942 17.451 28.018 1.00 48.81 122 SER A N 1
ATOM 994 C CA . SER A 1 122 ? -0.072 18.511 27.975 1.00 48.81 122 SER A CA 1
ATOM 995 C C . SER A 1 122 ? 0.555 19.864 27.627 1.00 48.81 122 SER A C 1
ATOM 997 O O . SER A 1 122 ? 0.305 20.865 28.293 1.00 48.81 122 SER A O 1
ATOM 999 N N . GLU A 1 123 ? 1.419 19.901 26.620 1.00 47.75 123 GLU A N 1
ATOM 1000 C CA . GLU A 1 123 ? 1.875 21.157 26.052 1.00 47.75 123 GLU A CA 1
ATOM 1001 C C . GLU A 1 123 ? 0.886 21.520 24.957 1.00 47.75 123 GLU A C 1
ATOM 1003 O O . GLU A 1 123 ? 0.794 20.884 23.904 1.00 47.75 123 GLU A O 1
ATOM 1008 N N . THR A 1 124 ? 0.055 22.515 25.251 1.00 52.44 124 THR A N 1
ATOM 1009 C CA . THR A 1 124 ? -0.824 23.096 24.249 1.00 52.44 124 THR A CA 1
ATOM 1010 C C . THR A 1 124 ? 0.026 23.559 23.074 1.00 52.44 124 THR A C 1
ATOM 1012 O O . THR A 1 124 ? 0.982 24.306 23.245 1.00 52.44 124 THR A O 1
ATOM 1015 N N . ILE A 1 125 ? -0.363 23.144 21.869 1.00 59.09 125 ILE A N 1
ATOM 1016 C CA . ILE A 1 125 ? 0.309 23.465 20.596 1.00 59.09 125 ILE A CA 1
ATOM 1017 C C . ILE A 1 125 ? 0.450 24.987 20.387 1.00 59.09 125 ILE A C 1
ATOM 1019 O O . ILE A 1 125 ? 1.270 25.450 19.595 1.00 59.09 125 ILE A O 1
ATOM 1023 N N . LEU A 1 126 ? -0.363 25.778 21.088 1.00 51.75 126 LEU A N 1
ATOM 1024 C CA . LEU A 1 126 ? -0.325 27.227 21.039 1.00 51.75 126 LEU A CA 1
ATOM 1025 C C . LEU A 1 126 ? 0.703 27.777 22.042 1.00 51.75 126 LEU A C 1
ATOM 1027 O O . LEU A 1 126 ? 0.615 27.452 23.227 1.00 51.75 126 LEU A O 1
ATOM 1031 N N . PRO A 1 127 ? 1.631 28.652 21.609 1.00 61.91 127 PRO A N 1
ATOM 1032 C CA . PRO A 1 127 ? 2.465 29.405 22.536 1.00 61.91 127 PRO A CA 1
ATOM 1033 C C . PRO A 1 127 ? 1.586 30.226 23.487 1.00 61.91 127 PRO A C 1
ATOM 1035 O O . PRO A 1 127 ? 0.560 30.770 23.078 1.00 61.91 127 PRO A O 1
ATOM 1038 N N . THR A 1 128 ? 2.011 30.358 24.746 1.00 59.59 128 THR A N 1
ATOM 1039 C CA . THR A 1 128 ? 1.271 31.051 25.819 1.00 59.59 128 THR A CA 1
ATOM 1040 C C . THR A 1 128 ? 0.878 32.486 25.447 1.00 59.59 128 THR A C 1
ATOM 1042 O O . THR A 1 128 ? -0.122 33.004 25.931 1.00 59.59 128 THR A O 1
ATOM 1045 N N . SER A 1 129 ? 1.615 33.111 24.524 1.00 60.56 129 SER A N 1
ATOM 1046 C CA . SER A 1 129 ? 1.321 34.434 23.960 1.00 60.56 129 SER A CA 1
ATOM 1047 C C . SER A 1 129 ? 0.039 34.514 23.118 1.00 60.56 129 SER A C 1
ATOM 1049 O O . SER A 1 129 ? -0.419 35.616 22.833 1.00 60.56 129 SER A O 1
ATOM 1051 N N . LEU A 1 130 ? -0.542 33.379 22.711 1.00 54.25 130 LEU A N 1
ATOM 1052 C CA . LEU A 1 130 ? -1.805 33.294 21.963 1.00 54.25 130 LEU A CA 1
ATOM 1053 C C . LEU A 1 130 ? -3.002 32.886 22.840 1.00 54.25 130 LEU A C 1
ATOM 1055 O O . LEU A 1 130 ? -4.101 32.692 22.319 1.00 54.25 130 LEU A O 1
ATOM 1059 N N . ILE A 1 131 ? -2.819 32.766 24.158 1.00 60.97 131 ILE A N 1
ATOM 1060 C CA . ILE A 1 131 ? -3.909 32.511 25.105 1.00 60.97 131 ILE A CA 1
ATOM 1061 C C . ILE A 1 131 ? -4.520 33.862 25.489 1.00 60.97 131 ILE A C 1
ATOM 1063 O O . ILE A 1 131 ? -3.970 34.594 26.304 1.00 60.97 131 ILE A O 1
ATOM 1067 N N . VAL A 1 132 ? -5.641 34.221 24.860 1.00 54.44 132 VAL A N 1
ATOM 1068 C CA . VAL A 1 132 ? -6.217 35.577 24.970 1.00 54.44 132 VAL A CA 1
ATOM 1069 C C . VAL A 1 132 ? -6.997 35.794 26.279 1.00 54.44 132 VAL A C 1
ATOM 1071 O O . VAL A 1 132 ? -7.100 36.926 26.732 1.00 54.44 132 VAL A O 1
ATOM 1074 N N . ALA A 1 133 ? -7.483 34.733 26.925 1.00 52.81 133 ALA A N 1
ATOM 1075 C CA . ALA A 1 133 ? -7.944 34.693 28.318 1.00 52.81 133 ALA A CA 1
ATOM 1076 C C . ALA A 1 133 ? -8.389 33.254 28.639 1.00 52.81 133 ALA A C 1
ATOM 1078 O O . ALA A 1 133 ? -8.849 32.557 27.727 1.00 52.81 133 ALA A O 1
ATOM 1079 N N . PRO A 1 134 ? -8.310 32.786 29.897 1.00 52.41 134 PRO A N 1
ATOM 1080 C CA . PRO A 1 134 ? -9.087 31.627 30.304 1.00 52.41 134 PRO A CA 1
ATOM 1081 C C . PRO A 1 134 ? -10.571 31.994 30.201 1.00 52.41 134 PRO A C 1
ATOM 1083 O O . PRO A 1 134 ? -11.034 32.930 30.848 1.00 52.41 134 PRO A O 1
ATOM 1086 N N . VAL A 1 135 ? -11.317 31.272 29.369 1.00 50.25 135 VAL A N 1
ATOM 1087 C CA . VAL A 1 135 ? -12.780 31.331 29.405 1.00 50.25 135 VAL A CA 1
ATOM 1088 C C . VAL A 1 135 ? -13.187 30.687 30.729 1.00 50.25 135 VAL A C 1
ATOM 1090 O O . VAL A 1 135 ? -13.040 29.475 30.891 1.00 50.25 135 VAL A O 1
ATOM 1093 N N . SER A 1 136 ? -13.613 31.486 31.708 1.00 50.47 136 SER A N 1
ATOM 1094 C CA . SER A 1 136 ? -14.310 30.953 32.875 1.00 50.47 136 SER A CA 1
ATOM 1095 C C . SER A 1 136 ? -15.693 30.537 32.404 1.00 50.47 136 SER A C 1
ATOM 1097 O O . SER A 1 136 ? -16.490 31.366 31.972 1.00 50.47 136 SER A O 1
ATOM 1099 N N . TRP A 1 137 ? -15.951 29.238 32.411 1.00 56.03 137 TRP A N 1
ATOM 1100 C CA . TRP A 1 137 ? -17.253 28.719 32.033 1.00 56.03 137 TRP A CA 1
ATOM 1101 C C . TRP A 1 137 ? -18.172 28.856 33.248 1.00 56.03 137 TRP A C 1
ATOM 1103 O O . TRP A 1 137 ? -18.071 28.061 34.183 1.00 56.03 137 TRP A O 1
ATOM 1113 N N . ASP A 1 138 ? -19.065 29.850 33.230 1.00 66.38 138 ASP A N 1
ATOM 1114 C CA . ASP A 1 138 ? -20.068 30.086 34.287 1.00 66.38 138 ASP A CA 1
ATOM 1115 C C . ASP A 1 138 ? -20.952 28.847 34.545 1.00 66.38 138 ASP A C 1
ATOM 1117 O O . ASP A 1 138 ? -21.520 28.678 35.623 1.00 66.38 138 ASP A O 1
ATOM 1121 N N . ILE A 1 139 ? -20.983 27.911 33.590 1.00 70.56 139 ILE A N 1
ATOM 1122 C CA . ILE A 1 139 ? -21.703 26.641 33.675 1.00 70.56 139 ILE A CA 1
ATOM 1123 C C . ILE A 1 139 ? -21.232 25.741 34.826 1.00 70.56 139 ILE A C 1
ATOM 1125 O O . ILE A 1 139 ? -22.030 24.975 35.351 1.00 70.56 139 ILE A O 1
ATOM 1129 N N . MET A 1 140 ? -19.965 25.822 35.255 1.00 68.81 140 MET A N 1
ATOM 1130 C CA . MET A 1 140 ? -19.475 25.017 36.386 1.00 68.81 140 MET A CA 1
ATOM 1131 C C . MET A 1 140 ? -20.070 25.495 37.714 1.00 68.81 140 MET A C 1
ATOM 1133 O O . MET A 1 140 ? -20.381 24.677 38.580 1.00 68.81 140 MET A O 1
ATOM 1137 N N . THR A 1 141 ? -20.278 26.806 37.850 1.00 74.94 141 THR A N 1
ATOM 1138 C CA . THR A 1 141 ? -20.973 27.407 38.992 1.00 74.94 141 THR A CA 1
ATOM 1139 C C . THR A 1 141 ? -22.443 26.995 38.986 1.00 74.94 141 THR A C 1
ATOM 1141 O O . THR A 1 141 ? -22.948 26.518 39.997 1.00 74.94 141 THR A O 1
ATOM 1144 N N . GLU A 1 142 ? -23.097 27.055 37.823 1.00 77.25 142 GLU A N 1
ATOM 1145 C CA . GLU A 1 142 ? -24.492 26.624 37.670 1.00 77.25 142 GLU A CA 1
ATOM 1146 C C . GLU A 1 142 ? -24.689 25.121 37.941 1.00 77.25 142 GLU A C 1
ATOM 1148 O O . GLU A 1 142 ? -25.682 24.729 38.551 1.00 77.25 142 GLU A O 1
ATOM 1153 N N . ILE A 1 143 ? -23.744 24.264 37.528 1.00 78.25 143 ILE A N 1
ATOM 1154 C CA . ILE A 1 143 ? -23.772 22.823 37.830 1.00 78.25 143 ILE A CA 1
ATOM 1155 C C . ILE A 1 143 ? -23.676 22.593 39.342 1.00 78.25 143 ILE A C 1
ATOM 1157 O O . ILE A 1 143 ? -24.440 21.790 39.872 1.00 78.25 143 ILE A O 1
ATOM 1161 N N . SER A 1 144 ? -22.791 23.316 40.033 1.00 77.38 144 SER A N 1
ATOM 1162 C CA . SER A 1 144 ? -22.645 23.240 41.494 1.00 77.38 144 SER A CA 1
ATOM 1163 C C . SER A 1 144 ? -23.921 23.683 42.225 1.00 77.38 144 SER A C 1
ATOM 1165 O O . SER A 1 144 ? -24.377 23.019 43.154 1.00 77.38 144 SER A O 1
ATOM 1167 N N . GLU A 1 145 ? -24.558 24.766 41.772 1.00 79.94 145 GLU A N 1
ATOM 1168 C CA . GLU A 1 145 ? -25.828 25.247 42.331 1.00 79.94 145 GLU A CA 1
ATOM 1169 C C . GLU A 1 145 ? -26.986 24.272 42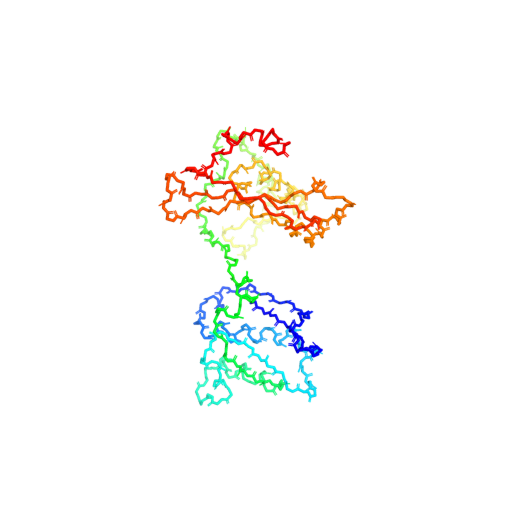.073 1.00 79.94 145 GLU A C 1
ATOM 1171 O O . GLU A 1 145 ? -27.785 23.994 42.969 1.00 79.94 145 GLU A O 1
ATOM 1176 N N . ALA A 1 146 ? -27.068 23.697 40.871 1.00 79.62 146 ALA A N 1
ATOM 1177 C CA . ALA A 1 146 ? -28.108 22.735 40.516 1.00 79.62 146 ALA A CA 1
ATOM 1178 C C . ALA A 1 146 ? -27.942 21.384 41.235 1.00 79.62 146 ALA A C 1
ATOM 1180 O O . ALA A 1 146 ? -28.937 20.726 41.548 1.00 79.62 146 ALA A O 1
ATOM 1181 N N . GLN A 1 147 ? -26.709 20.991 41.568 1.00 80.25 147 GLN A N 1
ATOM 1182 C CA . GLN A 1 147 ? -26.427 19.808 42.388 1.00 80.25 147 GLN A CA 1
ATOM 1183 C C . GLN A 1 147 ? -26.948 19.933 43.830 1.00 80.25 147 GLN A C 1
ATOM 1185 O O . GLN A 1 147 ? -27.148 18.916 44.491 1.00 80.25 147 GLN A O 1
ATOM 1190 N N . ALA A 1 148 ? -27.230 21.147 44.321 1.00 77.31 148 ALA A N 1
ATOM 1191 C CA . ALA A 1 148 ? -27.884 21.331 45.618 1.00 77.31 148 ALA A CA 1
ATOM 1192 C C . ALA A 1 148 ? -29.343 20.828 45.625 1.00 77.31 148 ALA A C 1
ATOM 1194 O O . ALA A 1 148 ? -29.880 20.513 46.686 1.00 77.31 148 ALA A O 1
ATOM 1195 N N . GLN A 1 149 ? -29.986 20.759 44.453 1.00 76.44 149 GLN A N 1
ATOM 1196 C CA . GLN A 1 149 ? -31.371 20.303 44.277 1.00 76.44 149 GLN A CA 1
ATOM 1197 C C . GLN A 1 149 ? -31.454 18.878 43.699 1.00 76.44 149 GLN A C 1
ATOM 1199 O O . GLN A 1 149 ? -32.416 18.168 43.985 1.00 76.44 149 GLN A O 1
ATOM 1204 N N . ASP A 1 150 ? -30.449 18.452 42.925 1.00 79.38 150 ASP A N 1
ATOM 1205 C CA . ASP A 1 150 ? -30.306 17.105 42.347 1.00 79.38 150 ASP A CA 1
ATOM 1206 C C . ASP A 1 150 ? -28.902 16.547 42.671 1.00 79.38 150 ASP A C 1
ATOM 1208 O O . ASP A 1 150 ? -27.960 16.759 41.897 1.00 79.38 150 ASP A O 1
ATOM 1212 N N . PRO A 1 151 ? -28.720 15.911 43.846 1.00 79.19 151 PRO A N 1
ATOM 1213 C CA . PRO A 1 151 ? -27.403 15.524 44.336 1.00 79.19 151 PRO A CA 1
ATOM 1214 C C . PRO A 1 151 ? -26.772 14.419 43.487 1.00 79.19 151 PRO A C 1
ATOM 1216 O O . PRO A 1 151 ? -27.444 13.534 42.958 1.00 79.19 151 PRO A O 1
ATOM 1219 N N . THR A 1 152 ? -25.441 14.445 43.412 1.00 78.12 152 THR A N 1
ATOM 1220 C CA . THR A 1 152 ? -24.643 13.466 42.669 1.00 78.12 152 THR A CA 1
ATOM 1221 C C . THR A 1 152 ? -24.966 12.025 43.101 1.00 78.12 152 THR A C 1
ATOM 1223 O O . THR A 1 152 ? -24.845 11.707 44.287 1.00 78.12 152 THR A O 1
ATOM 1226 N N . PRO A 1 153 ? -25.340 11.129 42.165 1.00 79.50 153 PRO A N 1
ATOM 1227 C CA . PRO A 1 153 ? -25.565 9.718 42.465 1.00 79.50 153 PRO A CA 1
ATOM 1228 C C . PRO A 1 153 ? -24.297 9.030 42.986 1.00 79.50 153 PRO A C 1
ATOM 1230 O O . PRO A 1 153 ? -23.195 9.326 42.526 1.00 79.50 153 PRO A O 1
ATOM 1233 N N . ALA A 1 154 ? -24.456 8.055 43.887 1.00 75.38 154 ALA A N 1
ATOM 1234 C CA . ALA A 1 154 ? -23.341 7.332 44.514 1.00 75.38 154 ALA A CA 1
ATOM 1235 C C . ALA A 1 154 ? -22.444 6.556 43.523 1.00 75.38 154 ALA A C 1
ATOM 1237 O O . ALA A 1 154 ? -21.297 6.265 43.844 1.00 75.38 154 ALA A O 1
ATOM 1238 N N . ASP A 1 155 ? -22.943 6.265 42.317 1.00 80.44 155 ASP A N 1
ATOM 1239 C CA . ASP A 1 155 ? -22.207 5.571 41.249 1.00 80.44 155 ASP A CA 1
ATOM 1240 C C . ASP A 1 155 ? -21.374 6.515 40.355 1.00 80.44 155 ASP A C 1
ATOM 1242 O O . ASP A 1 155 ? -20.835 6.088 39.330 1.00 80.44 155 ASP A O 1
ATOM 1246 N N . CYS A 1 156 ? -21.282 7.811 40.680 1.00 72.12 156 CYS A N 1
ATOM 1247 C CA . CYS A 1 156 ? -20.492 8.750 39.886 1.00 72.12 156 CYS A CA 1
ATOM 1248 C C . CYS A 1 156 ? -18.984 8.515 40.106 1.00 72.12 156 CYS A C 1
ATOM 1250 O O . CYS A 1 156 ? -18.524 8.599 41.242 1.00 72.12 156 CYS A O 1
ATOM 1252 N N . PRO A 1 157 ? -18.188 8.262 39.049 1.00 78.62 157 PRO A N 1
ATOM 1253 C CA . PRO A 1 157 ? -16.742 8.107 39.180 1.00 78.62 157 PRO A CA 1
ATOM 1254 C C . PRO A 1 157 ? -16.076 9.396 39.677 1.00 78.62 157 PRO A C 1
ATOM 1256 O O . PRO A 1 157 ? -16.397 10.470 39.174 1.00 78.62 157 PRO A O 1
ATOM 1259 N N . ASP A 1 158 ? -15.076 9.278 40.556 1.00 67.62 158 ASP A N 1
ATOM 1260 C CA . ASP A 1 158 ? -14.364 10.413 41.184 1.00 67.62 158 ASP A CA 1
ATOM 1261 C C . ASP A 1 158 ? -13.756 11.421 40.186 1.00 67.62 158 ASP A C 1
ATOM 1263 O O . ASP A 1 158 ? -13.520 12.580 40.518 1.00 67.62 158 ASP A O 1
ATOM 1267 N N . ASN A 1 159 ? -13.516 10.997 38.942 1.00 73.62 159 ASN A N 1
ATOM 1268 C CA . ASN A 1 159 ? -12.923 11.824 37.885 1.00 73.62 159 ASN A CA 1
ATOM 1269 C C . ASN A 1 159 ? -13.961 12.557 37.015 1.00 73.62 159 ASN A C 1
ATOM 1271 O O . ASN A 1 159 ? -13.588 13.170 36.013 1.00 73.62 159 ASN A O 1
ATOM 1275 N N . LEU A 1 160 ? -15.255 12.443 37.323 1.00 72.12 160 LEU A N 1
ATOM 1276 C CA . LEU A 1 160 ? -16.344 12.992 36.517 1.00 72.12 160 LEU A CA 1
ATOM 1277 C C . LEU A 1 160 ? -17.269 13.862 37.368 1.00 72.12 160 LEU A C 1
ATOM 1279 O O . LEU A 1 160 ? -17.616 13.522 38.494 1.00 72.12 160 LEU A O 1
ATOM 1283 N N . VAL A 1 161 ? -17.710 14.980 36.792 1.00 78.12 161 VAL A N 1
ATOM 1284 C CA . VAL A 1 161 ? -18.701 15.866 37.412 1.00 78.12 161 VAL A CA 1
ATOM 1285 C C . VAL A 1 161 ? -20.085 15.473 36.908 1.00 78.12 161 VAL A C 1
ATOM 1287 O O . VAL A 1 161 ? -20.345 15.492 35.702 1.00 78.12 161 VAL A O 1
ATOM 1290 N N . TYR A 1 162 ? -20.982 15.111 37.823 1.00 80.44 162 TYR A N 1
ATOM 1291 C CA . TYR A 1 162 ? -22.373 14.820 37.485 1.00 80.44 162 TYR A CA 1
ATOM 1292 C C . TYR A 1 162 ? -23.093 16.092 37.028 1.00 80.44 162 TYR A C 1
ATOM 1294 O O . TYR A 1 162 ? -23.108 17.093 37.735 1.00 80.44 162 TYR A O 1
ATOM 1302 N N . VAL A 1 163 ? -23.716 16.053 35.850 1.00 82.12 163 VAL A N 1
ATOM 1303 C CA . VAL A 1 163 ? -24.513 17.172 35.331 1.00 82.12 163 VAL A CA 1
ATOM 1304 C C . VAL A 1 163 ? -26.002 16.877 35.556 1.00 82.12 163 VAL A C 1
ATOM 1306 O O . VAL A 1 163 ? -26.520 15.927 34.939 1.00 82.12 163 VAL A O 1
ATOM 1309 N N . PRO A 1 164 ? -26.701 17.685 36.382 1.00 82.69 164 PRO A N 1
ATOM 1310 C CA . PRO A 1 164 ? -28.138 17.564 36.605 1.00 82.69 164 PRO A CA 1
ATOM 1311 C C . PRO A 1 164 ? -28.932 17.591 35.302 1.00 82.69 164 PRO A C 1
ATOM 1313 O O . PRO A 1 164 ? -28.572 18.281 34.342 1.00 82.69 164 PRO A O 1
ATOM 1316 N N . LEU A 1 165 ? -30.035 16.841 35.262 1.00 80.19 165 LEU A N 1
ATOM 1317 C CA . LEU A 1 165 ? -30.852 16.660 34.053 1.00 80.19 165 LEU A CA 1
ATOM 1318 C C . LEU A 1 165 ? -31.319 17.988 33.431 1.00 80.19 165 LEU A C 1
ATOM 1320 O O . LEU A 1 165 ? -31.401 18.087 32.207 1.00 80.19 165 LEU A O 1
ATOM 1324 N N . SER A 1 166 ? -31.564 19.005 34.259 1.00 78.81 166 SER A N 1
ATOM 1325 C CA . SER A 1 166 ? -31.979 20.354 33.857 1.00 78.81 166 SER A CA 1
ATOM 1326 C C . SER A 1 166 ? -30.929 21.105 33.030 1.00 78.81 166 SER A C 1
ATOM 1328 O O . SER A 1 166 ? -31.291 21.866 32.136 1.00 78.81 166 SER A O 1
ATOM 1330 N N . LEU A 1 167 ? -29.636 20.867 33.280 1.00 78.81 167 LEU A N 1
ATOM 1331 C CA . LEU A 1 167 ? -28.526 21.576 32.631 1.00 78.81 167 LEU A CA 1
ATOM 1332 C C . LEU A 1 167 ? -27.890 20.796 31.473 1.00 78.81 167 LEU A C 1
ATOM 1334 O O . LEU A 1 167 ? -27.178 21.384 30.660 1.00 78.81 167 LEU A O 1
ATOM 1338 N N . ARG A 1 168 ? -28.185 19.496 31.321 1.00 78.44 168 ARG A N 1
ATOM 1339 C CA . ARG A 1 168 ? -27.682 18.670 30.204 1.00 78.44 168 ARG A CA 1
ATOM 1340 C C . ARG A 1 168 ? -27.904 19.271 28.810 1.00 78.44 168 ARG A C 1
ATOM 1342 O O . ARG A 1 168 ? -26.939 19.294 28.050 1.00 78.44 168 ARG A O 1
ATOM 1349 N N . PRO A 1 169 ? -29.102 19.761 28.428 1.00 73.25 169 PRO A N 1
ATOM 1350 C CA . PRO A 1 169 ? -29.296 20.323 27.091 1.00 73.25 169 PRO A CA 1
ATOM 1351 C C . PRO A 1 169 ? -28.466 21.591 26.864 1.00 73.25 169 PRO A C 1
ATOM 1353 O O . PRO A 1 169 ? -27.998 21.807 25.750 1.00 73.25 169 PRO A O 1
ATOM 1356 N N . ARG A 1 170 ? -28.220 22.389 27.911 1.00 73.69 170 ARG A N 1
ATOM 1357 C CA . ARG A 1 170 ? -27.358 23.574 27.839 1.00 73.69 170 ARG A CA 1
ATOM 1358 C C . ARG A 1 170 ? -25.885 23.194 27.713 1.00 73.69 170 ARG A C 1
ATOM 1360 O O . ARG A 1 170 ? -25.225 23.700 26.818 1.00 73.69 170 ARG A O 1
ATOM 1367 N N . VAL A 1 171 ? -25.396 22.241 28.511 1.00 70.62 171 VAL A N 1
ATOM 1368 C CA . VAL A 1 171 ? -24.023 21.708 28.395 1.00 70.62 171 VAL A CA 1
ATOM 1369 C C . VAL A 1 171 ? -23.774 21.108 27.006 1.00 70.62 171 VAL A C 1
ATOM 1371 O O . VAL A 1 171 ? -22.718 21.321 26.421 1.00 70.62 171 VAL A O 1
ATOM 1374 N N . LEU A 1 172 ? -24.753 20.394 26.444 1.00 66.56 172 LEU A N 1
ATOM 1375 C CA . LEU A 1 172 ? -24.662 19.822 25.097 1.00 66.56 172 LEU A CA 1
ATOM 1376 C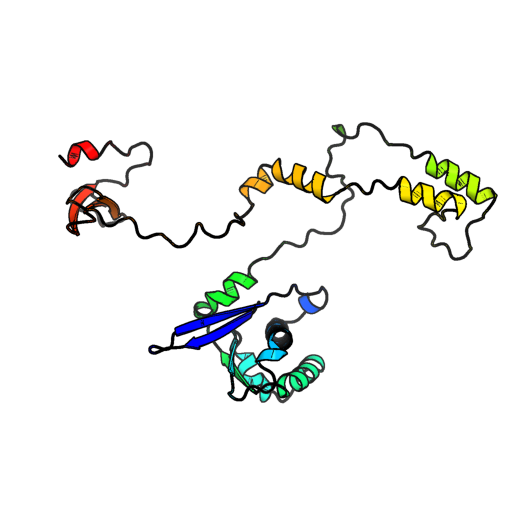 C . LEU A 1 172 ? -24.734 20.881 23.984 1.00 66.56 172 LEU A C 1
ATOM 1378 O O . LEU A 1 172 ? -24.136 20.681 22.931 1.00 66.56 172 LEU A O 1
ATOM 1382 N N . ALA A 1 173 ? -25.453 21.987 24.199 1.00 62.47 173 ALA A N 1
ATOM 1383 C CA . ALA A 1 173 ? -25.563 23.089 23.241 1.00 62.47 173 ALA A CA 1
ATOM 1384 C C . ALA A 1 173 ? -24.363 24.049 23.291 1.00 62.47 173 ALA A C 1
ATOM 1386 O O . ALA A 1 173 ? -23.971 24.597 22.263 1.00 62.47 173 ALA A O 1
ATOM 1387 N N . GLU A 1 174 ? -23.783 24.249 24.475 1.00 58.22 174 GLU A N 1
ATOM 1388 C CA . GLU A 1 174 ? -22.595 25.074 24.692 1.00 58.22 174 GLU A CA 1
ATOM 1389 C C . GLU A 1 174 ? -21.291 24.328 24.432 1.00 58.22 174 GLU A C 1
ATOM 1391 O O . GLU A 1 174 ? -20.261 24.986 24.312 1.00 58.22 174 GLU A O 1
ATOM 1396 N N . GLN A 1 175 ? -21.299 22.995 24.281 1.00 51.03 175 GLN A N 1
ATOM 1397 C CA . GLN A 1 175 ? -20.185 22.330 23.616 1.00 51.03 175 GLN A CA 1
ATOM 1398 C C . GLN A 1 175 ? -20.097 22.926 22.213 1.00 51.03 175 GLN A C 1
ATOM 1400 O O . GLN A 1 175 ? -20.955 22.627 21.374 1.00 51.03 175 GLN A O 1
ATOM 1405 N N . PRO A 1 176 ? -19.076 23.752 21.906 1.00 48.09 176 PRO A N 1
ATOM 1406 C CA . PRO A 1 176 ? -18.868 24.100 20.532 1.00 48.09 176 PRO A CA 1
ATOM 1407 C C . PRO A 1 176 ? -18.490 22.766 19.910 1.00 48.09 176 PRO A C 1
ATOM 1409 O O . PRO A 1 176 ? -17.406 22.230 20.156 1.00 48.09 176 PRO A O 1
ATOM 1412 N N . VAL A 1 177 ? -19.373 22.212 19.086 1.00 49.38 177 VAL A N 1
ATOM 1413 C CA . VAL A 1 177 ? -18.959 21.280 18.047 1.00 49.38 177 VAL A CA 1
ATOM 1414 C C . VAL A 1 177 ? -18.164 22.141 17.070 1.00 49.38 177 VAL A C 1
ATOM 1416 O O . VAL A 1 177 ? -18.608 22.474 15.973 1.00 49.38 177 VAL A O 1
ATOM 1419 N N . LEU A 1 178 ? -17.000 22.605 17.541 1.00 47.28 178 LEU A N 1
ATOM 1420 C CA . LEU A 1 178 ? -15.970 23.240 16.767 1.00 47.28 178 LEU A CA 1
ATOM 1421 C C . LEU A 1 178 ? -15.817 22.273 15.617 1.00 47.28 178 LEU A C 1
ATOM 1423 O O . LEU A 1 178 ? -15.610 21.074 15.828 1.00 47.28 178 LEU A O 1
ATOM 1427 N N . ASN A 1 179 ? -16.042 22.755 14.407 1.00 47.69 179 ASN A N 1
ATOM 1428 C CA . ASN A 1 179 ? -15.869 21.953 13.221 1.00 47.69 179 ASN A CA 1
ATOM 1429 C C . ASN A 1 179 ? -14.355 21.736 13.083 1.00 47.69 179 ASN A C 1
ATOM 1431 O O . ASN A 1 179 ? -13.710 22.369 12.255 1.00 47.69 179 ASN A O 1
ATOM 1435 N N . GLN A 1 180 ? -13.778 20.900 13.961 1.00 56.19 180 GLN A N 1
ATOM 1436 C CA . GLN A 1 180 ? -12.345 20.727 14.196 1.00 56.19 180 GLN A CA 1
ATOM 1437 C C . GLN A 1 180 ? -11.654 20.447 12.866 1.00 56.19 180 GLN A C 1
ATOM 1439 O O . GLN A 1 180 ? -10.577 20.956 12.589 1.00 56.19 180 GLN A O 1
ATOM 1444 N N . ARG A 1 181 ? -12.352 19.751 11.962 1.00 50.88 181 ARG A N 1
ATOM 1445 C CA . ARG A 1 181 ? -11.930 19.553 10.578 1.00 50.88 181 ARG A CA 1
ATOM 1446 C C . ARG A 1 181 ? -11.615 20.847 9.831 1.00 50.88 181 ARG A C 1
ATOM 1448 O O . ARG A 1 181 ? -10.565 20.917 9.200 1.00 50.88 181 ARG A O 1
ATOM 1455 N N . ALA A 1 182 ? -12.496 21.842 9.847 1.00 57.62 182 ALA A N 1
ATOM 1456 C CA . ALA A 1 182 ? -12.318 23.074 9.084 1.00 57.62 182 ALA A CA 1
ATOM 1457 C C . ALA A 1 182 ? -11.104 23.878 9.576 1.00 57.62 182 ALA A C 1
ATOM 1459 O O . ALA A 1 182 ? -10.274 24.302 8.765 1.00 57.62 182 ALA A O 1
ATOM 1460 N N . ASP A 1 183 ? -10.953 24.010 10.892 1.00 57.50 183 ASP A N 1
ATOM 1461 C CA . ASP A 1 183 ? -9.858 24.769 11.498 1.00 57.50 183 ASP A CA 1
ATOM 1462 C C . ASP A 1 183 ? -8.517 24.041 11.374 1.00 57.50 183 ASP A C 1
ATOM 1464 O O . ASP A 1 183 ? -7.516 24.647 10.980 1.00 57.50 183 ASP A O 1
ATOM 1468 N N . THR A 1 184 ? -8.499 22.719 11.570 1.00 64.06 184 THR A N 1
ATOM 1469 C CA . THR A 1 184 ? -7.314 21.888 11.326 1.00 64.06 184 THR A CA 1
ATOM 1470 C C . THR A 1 184 ? -6.876 21.957 9.860 1.00 64.06 184 THR A C 1
ATOM 1472 O O . THR A 1 184 ? -5.689 22.128 9.582 1.00 64.06 184 THR A O 1
ATOM 1475 N N . ILE A 1 185 ? -7.805 21.909 8.895 1.00 68.00 185 ILE A N 1
ATOM 1476 C CA . ILE A 1 185 ? -7.474 22.056 7.465 1.00 68.00 185 ILE A CA 1
ATOM 1477 C C . ILE A 1 185 ? -6.875 23.438 7.179 1.00 68.00 185 ILE A C 1
ATOM 1479 O O . ILE A 1 185 ? -5.897 23.547 6.433 1.00 68.00 185 ILE A O 1
ATOM 1483 N N . LYS A 1 186 ? -7.446 24.499 7.759 1.00 70.81 186 LYS A N 1
ATOM 1484 C CA . LYS A 1 186 ? -6.966 25.878 7.590 1.00 70.81 186 LYS A CA 1
ATOM 1485 C C . LYS A 1 186 ? -5.555 26.058 8.156 1.00 70.81 186 LYS A C 1
ATOM 1487 O O . LYS A 1 186 ? -4.744 26.744 7.536 1.00 70.81 186 LYS A O 1
ATOM 1492 N N . PHE A 1 187 ? -5.256 25.416 9.282 1.00 73.00 187 PHE A N 1
ATOM 1493 C CA . PHE A 1 187 ? -3.936 25.419 9.907 1.00 73.00 187 PHE A CA 1
ATOM 1494 C C . PHE A 1 187 ? -2.900 24.640 9.083 1.00 73.00 187 PHE A C 1
ATOM 1496 O O . PHE A 1 187 ? -1.860 25.192 8.725 1.00 73.00 187 PHE A O 1
ATOM 1503 N N . ILE A 1 188 ? -3.213 23.402 8.681 1.00 70.69 188 ILE A N 1
ATOM 1504 C CA . ILE A 1 188 ? -2.308 22.550 7.886 1.00 70.69 188 ILE A CA 1
ATOM 1505 C C . ILE A 1 188 ? -1.932 23.220 6.559 1.00 70.69 188 ILE A C 1
ATOM 1507 O O . ILE A 1 188 ? -0.780 23.144 6.140 1.00 70.69 188 ILE A O 1
ATOM 1511 N N . LYS A 1 189 ? -2.874 23.915 5.907 1.00 69.56 189 LYS A N 1
ATOM 1512 C CA . LYS A 1 189 ? -2.605 24.656 4.661 1.00 69.56 189 LYS A CA 1
ATOM 1513 C C . LYS A 1 189 ? -1.625 25.823 4.830 1.00 69.56 189 LYS A C 1
ATOM 1515 O O . LYS A 1 189 ? -1.004 26.210 3.848 1.00 69.56 189 LYS A O 1
ATOM 1520 N N . LYS A 1 190 ? -1.507 26.400 6.029 1.00 75.38 190 LYS A N 1
ATOM 1521 C CA . LYS A 1 190 ? -0.597 27.523 6.317 1.00 75.38 190 LYS A CA 1
ATOM 1522 C C . LYS A 1 190 ? 0.775 27.079 6.832 1.00 75.38 190 LYS A C 1
ATOM 1524 O O . LYS A 1 190 ? 1.694 27.890 6.855 1.00 75.38 190 LYS A O 1
ATOM 1529 N N . CYS A 1 191 ? 0.926 25.823 7.248 1.00 74.88 191 CYS A N 1
ATOM 1530 C CA . CYS A 1 191 ? 2.182 25.303 7.779 1.00 74.88 191 CYS A CA 1
ATOM 1531 C C . CYS A 1 191 ? 3.171 24.972 6.647 1.00 74.88 191 CYS A C 1
ATOM 1533 O O . CYS A 1 191 ? 2.926 24.087 5.824 1.00 74.88 191 CYS A O 1
ATOM 1535 N N . THR A 1 192 ? 4.314 25.659 6.624 1.00 70.94 192 THR A N 1
ATOM 1536 C CA . THR A 1 192 ? 5.371 25.484 5.612 1.00 70.94 192 THR A CA 1
ATOM 1537 C C . THR A 1 192 ? 6.032 24.110 5.693 1.00 70.94 192 THR A C 1
ATOM 1539 O O . THR A 1 192 ? 6.239 23.479 4.661 1.00 70.94 192 THR A O 1
ATOM 1542 N N . VAL A 1 193 ? 6.266 23.597 6.905 1.00 78.12 193 VAL A N 1
ATOM 1543 C CA . VAL A 1 193 ? 6.795 22.242 7.130 1.00 78.12 193 VAL A CA 1
ATOM 1544 C C . VAL A 1 193 ? 5.845 21.199 6.537 1.00 78.12 193 VAL A C 1
ATOM 1546 O O . VAL A 1 193 ? 6.254 20.391 5.708 1.00 78.12 193 VAL A O 1
ATOM 1549 N N . CYS A 1 194 ? 4.547 21.277 6.857 1.00 73.12 194 CYS A N 1
ATOM 1550 C CA . CYS A 1 194 ? 3.550 20.367 6.293 1.00 73.12 194 CYS A CA 1
ATOM 1551 C C . CYS A 1 194 ? 3.463 20.480 4.767 1.00 73.12 194 CYS A C 1
ATOM 1553 O O . CYS A 1 194 ? 3.302 19.466 4.101 1.00 73.12 194 CYS A O 1
ATOM 1555 N N . SER A 1 195 ? 3.578 21.680 4.193 1.00 66.06 195 SER A N 1
ATOM 1556 C CA . SER A 1 195 ? 3.529 21.856 2.738 1.00 66.06 195 SER A CA 1
ATOM 1557 C C . SER A 1 195 ? 4.744 21.269 2.013 1.00 66.06 195 SER A C 1
ATOM 1559 O O . SER A 1 195 ? 4.599 20.843 0.871 1.00 66.06 195 SER A O 1
ATOM 1561 N N . MET A 1 196 ? 5.923 21.260 2.642 1.00 65.00 196 MET A N 1
ATOM 1562 C CA . MET A 1 196 ? 7.158 20.742 2.041 1.00 65.00 196 MET A CA 1
ATOM 1563 C C . MET A 1 196 ? 7.270 19.219 2.137 1.00 65.00 196 MET A C 1
ATOM 1565 O O . MET A 1 196 ? 7.804 18.586 1.233 1.00 65.00 196 MET A O 1
ATOM 1569 N N . THR A 1 197 ? 6.765 18.620 3.218 1.00 66.12 197 THR A N 1
ATOM 1570 C CA . THR A 1 197 ? 6.843 17.166 3.446 1.00 66.12 197 THR A CA 1
ATOM 1571 C C . THR A 1 197 ? 5.657 16.408 2.846 1.00 66.12 197 THR A C 1
ATOM 1573 O O . THR A 1 197 ? 5.707 15.189 2.689 1.00 66.12 197 THR A O 1
ATOM 1576 N N . LYS A 1 198 ? 4.564 17.104 2.507 1.00 64.94 198 LYS A N 1
ATOM 1577 C CA . LYS A 1 198 ? 3.364 16.463 1.969 1.00 64.94 198 LYS A CA 1
ATOM 1578 C C . LYS A 1 198 ? 3.617 15.949 0.559 1.00 64.94 198 LYS A C 1
ATOM 1580 O O . LYS A 1 198 ? 3.775 16.720 -0.386 1.00 64.94 198 LYS A O 1
ATOM 1585 N N . VAL A 1 199 ? 3.582 14.628 0.422 1.00 60.25 199 VAL A N 1
ATOM 1586 C CA . VAL A 1 199 ? 3.601 13.968 -0.881 1.00 60.25 199 VAL A CA 1
ATOM 1587 C C . VAL A 1 199 ? 2.369 14.438 -1.661 1.00 60.25 199 VAL A C 1
ATOM 1589 O O . VAL A 1 199 ? 1.260 14.441 -1.109 1.00 60.25 199 VAL A O 1
ATOM 1592 N N . PRO A 1 200 ? 2.517 14.879 -2.919 1.00 56.97 200 PRO A N 1
ATOM 1593 C CA . PRO A 1 200 ? 1.370 15.290 -3.698 1.00 56.97 200 PRO A CA 1
ATOM 1594 C C . PRO A 1 200 ? 0.390 14.119 -3.844 1.00 56.97 200 PRO A C 1
ATOM 1596 O O . PRO A 1 200 ? 0.698 13.112 -4.469 1.00 56.97 200 PRO A O 1
ATOM 1599 N N . HIS A 1 201 ? -0.810 14.257 -3.280 1.00 51.59 201 HIS A N 1
ATOM 1600 C CA . HIS A 1 201 ? -1.892 13.274 -3.428 1.00 51.59 201 HIS A CA 1
ATOM 1601 C C . HIS A 1 201 ? -2.693 13.466 -4.724 1.00 51.59 201 HIS A C 1
ATOM 1603 O O . HIS A 1 201 ? -3.787 12.919 -4.862 1.00 51.59 201 HIS A O 1
ATOM 1609 N N . HIS A 1 202 ? -2.189 14.266 -5.668 1.00 57.06 202 HIS A N 1
ATOM 1610 C CA . HIS A 1 202 ? -2.774 14.265 -6.998 1.00 57.06 202 HIS A CA 1
ATOM 1611 C C . HIS A 1 202 ? -2.407 12.952 -7.681 1.00 57.06 202 HIS A C 1
ATOM 1613 O O . HIS A 1 202 ? -1.285 12.459 -7.560 1.00 57.06 202 HIS A O 1
ATOM 1619 N N . LEU A 1 203 ? -3.373 12.386 -8.402 1.00 55.69 203 LEU A N 1
ATOM 1620 C CA . LEU A 1 203 ? -3.092 11.338 -9.373 1.00 55.69 203 LEU A CA 1
ATOM 1621 C C . LEU A 1 203 ? -1.914 11.805 -10.247 1.00 55.69 203 LEU A C 1
ATOM 1623 O O . LEU A 1 203 ? -1.903 12.987 -10.607 1.00 55.69 203 LEU A O 1
ATOM 1627 N N . PRO A 1 204 ? -0.949 10.928 -10.594 1.00 59.69 204 PRO A N 1
ATOM 1628 C CA . PRO A 1 204 ? 0.097 11.274 -11.551 1.00 59.69 204 PRO A CA 1
ATOM 1629 C C . PRO A 1 204 ? -0.556 11.956 -12.751 1.00 59.69 204 PRO A C 1
ATOM 1631 O O . PRO A 1 204 ? -1.630 11.514 -13.163 1.00 59.69 204 PRO A O 1
ATOM 1634 N N . ALA A 1 205 ? 0.030 13.049 -13.245 1.00 59.84 205 ALA A N 1
ATOM 1635 C CA . ALA A 1 205 ? -0.561 13.893 -14.280 1.00 59.84 205 ALA A CA 1
ATOM 1636 C C . ALA A 1 205 ? -0.818 13.102 -15.579 1.00 59.84 205 ALA A C 1
ATOM 1638 O O . ALA A 1 205 ? -0.016 13.121 -16.504 1.00 59.84 205 ALA A O 1
ATOM 1639 N N . GLY A 1 206 ? -1.945 12.390 -15.621 1.00 63.81 206 GLY A N 1
ATOM 1640 C CA . GLY A 1 206 ? -2.388 11.548 -16.720 1.00 63.81 206 GLY A CA 1
ATOM 1641 C C . GLY A 1 206 ? -1.400 10.467 -17.168 1.00 63.81 206 GLY A C 1
ATOM 1642 O O . GLY A 1 206 ? -0.330 10.237 -16.605 1.00 63.81 206 GLY A O 1
ATOM 1643 N N . LEU A 1 207 ? -1.792 9.787 -18.242 1.00 63.84 207 LEU A N 1
ATOM 1644 C CA . LEU A 1 207 ? -0.859 9.046 -19.081 1.00 63.84 207 LEU A CA 1
ATOM 1645 C C . LEU A 1 207 ? 0.043 10.061 -19.790 1.00 63.84 207 LEU A C 1
ATOM 1647 O O . LEU A 1 207 ? -0.452 11.096 -20.237 1.00 63.84 207 LEU A O 1
ATOM 1651 N N . LEU A 1 208 ? 1.336 9.750 -19.934 1.00 56.16 208 LEU A N 1
ATOM 1652 C CA . LEU A 1 208 ? 2.243 10.513 -20.795 1.00 56.16 208 LEU A CA 1
ATOM 1653 C C . LEU A 1 208 ? 1.617 10.602 -22.190 1.00 56.16 208 LEU A C 1
ATOM 1655 O O . LEU A 1 208 ? 1.610 9.624 -22.939 1.00 56.16 208 LEU A O 1
ATOM 1659 N N . GLN A 1 209 ? 1.041 11.758 -22.518 1.00 68.62 209 GLN A N 1
ATOM 1660 C CA . GLN A 1 209 ? 0.449 11.952 -23.829 1.00 68.62 209 GLN A CA 1
ATOM 1661 C C . GLN A 1 209 ? 1.583 11.965 -24.854 1.00 68.62 209 GLN A C 1
ATOM 1663 O O . GLN A 1 209 ? 2.558 12.709 -24.675 1.00 68.62 209 GLN A O 1
ATOM 1668 N N . PRO A 1 210 ? 1.497 11.146 -25.917 1.00 64.94 210 PRO A N 1
ATOM 1669 C CA . PRO A 1 210 ? 2.478 11.199 -26.979 1.00 64.94 210 PRO A CA 1
ATOM 1670 C C . PRO A 1 210 ? 2.477 12.615 -27.542 1.00 64.94 210 PRO A C 1
ATOM 1672 O O . PRO A 1 210 ? 1.436 13.169 -27.898 1.00 64.94 210 PRO A O 1
ATOM 1675 N N . LEU A 1 211 ? 3.659 13.223 -27.577 1.00 71.44 211 LEU A N 1
ATOM 1676 C CA . LEU A 1 211 ? 3.805 14.543 -28.166 1.00 71.44 211 LEU A CA 1
ATOM 1677 C C . LEU A 1 211 ? 3.373 14.470 -29.635 1.00 71.44 211 LEU A C 1
ATOM 1679 O O . LEU A 1 211 ? 3.676 13.475 -30.300 1.00 71.44 211 LEU A O 1
ATOM 1683 N N . PRO A 1 212 ? 2.674 15.498 -30.143 1.00 78.88 212 PRO A N 1
ATOM 1684 C CA . PRO A 1 212 ? 2.148 15.481 -31.499 1.00 78.88 212 PRO A CA 1
ATOM 1685 C C . PRO A 1 212 ? 3.267 15.189 -32.496 1.00 78.88 212 PRO A C 1
ATOM 1687 O O . PRO A 1 212 ? 4.370 15.740 -32.380 1.00 78.88 212 PRO A O 1
ATOM 1690 N N . VAL A 1 213 ? 2.972 14.316 -33.464 1.00 75.69 213 VAL A N 1
ATOM 1691 C CA . VAL A 1 213 ? 3.927 13.948 -34.511 1.00 75.69 213 VAL A CA 1
ATOM 1692 C C . VAL A 1 213 ? 4.286 15.223 -35.286 1.00 75.69 213 VAL A C 1
ATOM 1694 O O . VAL A 1 213 ? 3.386 15.894 -35.803 1.00 75.69 213 VAL A O 1
ATOM 1697 N N . PRO A 1 214 ? 5.572 15.615 -35.327 1.00 82.50 214 PRO A N 1
ATOM 1698 C CA . PRO A 1 214 ? 5.996 16.800 -36.063 1.00 82.50 214 PRO A CA 1
ATOM 1699 C C . PRO A 1 214 ? 5.673 16.653 -37.557 1.00 82.50 214 PRO A C 1
ATOM 1701 O O . PRO A 1 214 ? 5.700 15.553 -38.092 1.00 82.50 214 PRO A O 1
ATOM 1704 N N . GLN A 1 215 ? 5.365 17.762 -38.230 1.00 85.00 215 GLN A N 1
ATOM 1705 C CA . GLN A 1 215 ? 4.950 17.770 -39.646 1.00 85.00 215 GLN A CA 1
ATOM 1706 C C . GLN A 1 215 ? 6.091 18.140 -40.610 1.00 85.00 215 GLN A C 1
ATOM 1708 O O . GLN A 1 215 ? 5.938 18.044 -41.822 1.00 85.00 215 GLN A O 1
ATOM 1713 N N . ARG A 1 216 ? 7.236 18.599 -40.085 1.00 84.56 216 ARG A N 1
ATOM 1714 C CA . ARG A 1 216 ? 8.418 18.966 -40.879 1.00 84.56 216 ARG A CA 1
ATOM 1715 C C . ARG A 1 216 ? 9.719 18.690 -40.111 1.00 84.56 216 ARG A C 1
ATOM 1717 O O . ARG A 1 216 ? 9.710 18.816 -38.879 1.00 84.56 216 ARG A O 1
ATOM 1724 N N . PRO A 1 217 ? 10.833 18.379 -40.797 1.00 82.75 217 PRO A N 1
ATOM 1725 C CA . PRO A 1 217 ? 12.144 18.235 -40.165 1.00 82.75 217 PRO A CA 1
ATOM 1726 C C . PRO A 1 217 ? 12.526 19.459 -39.325 1.00 82.75 217 PRO A C 1
ATOM 1728 O O . PRO A 1 217 ? 12.182 20.589 -39.679 1.00 82.75 217 PRO A O 1
ATOM 1731 N N . TRP A 1 218 ? 13.220 19.234 -38.209 1.00 82.12 218 TRP A N 1
ATOM 1732 C CA . TRP A 1 218 ? 13.747 20.265 -37.297 1.00 82.12 218 TRP A CA 1
ATOM 1733 C C . TRP A 1 218 ? 12.689 21.142 -36.607 1.00 82.12 218 TRP A C 1
ATOM 1735 O O . TRP A 1 218 ? 13.031 22.083 -35.894 1.00 82.12 218 TRP A O 1
ATOM 1745 N N . SER A 1 219 ? 11.397 20.833 -36.756 1.00 81.19 219 SER A N 1
ATOM 1746 C CA . SER A 1 219 ? 10.326 21.582 -36.078 1.00 81.19 219 SER A CA 1
ATOM 1747 C C . SER A 1 219 ? 10.208 21.256 -34.595 1.00 81.19 219 SER A C 1
ATOM 1749 O O . SER A 1 219 ? 9.765 22.097 -33.812 1.00 81.19 219 SER A O 1
ATOM 1751 N N . ARG A 1 220 ? 10.578 20.034 -34.195 1.00 81.19 220 ARG A N 1
ATOM 1752 C CA . ARG A 1 220 ? 10.515 19.598 -32.803 1.00 81.19 220 ARG A CA 1
ATOM 1753 C C . ARG A 1 220 ? 11.701 18.708 -32.489 1.00 81.19 220 ARG A C 1
ATOM 1755 O O . ARG A 1 220 ? 11.760 17.563 -32.925 1.00 81.19 220 ARG A O 1
ATOM 1762 N N . ILE A 1 221 ? 12.613 19.225 -31.681 1.00 85.69 221 ILE A N 1
ATOM 1763 C CA . ILE A 1 221 ? 13.824 18.509 -31.297 1.00 85.69 221 ILE A CA 1
ATOM 1764 C C . ILE A 1 221 ? 13.706 17.958 -29.874 1.00 85.69 221 ILE A C 1
ATOM 1766 O O . ILE A 1 221 ? 12.886 18.419 -29.068 1.00 85.69 221 ILE A O 1
ATOM 1770 N N . ALA A 1 222 ? 14.444 16.893 -29.607 1.00 84.62 222 ALA A N 1
ATOM 1771 C CA . ALA A 1 222 ? 14.717 16.366 -28.282 1.00 84.62 222 ALA A CA 1
ATOM 1772 C C . ALA A 1 222 ? 16.187 16.650 -27.976 1.00 84.62 222 ALA A C 1
ATOM 1774 O O . ALA A 1 222 ? 17.037 16.497 -28.853 1.00 84.62 222 ALA A O 1
ATOM 1775 N N . VAL A 1 223 ? 16.452 17.119 -26.764 1.00 88.69 223 VAL A N 1
ATOM 1776 C CA . VAL A 1 223 ? 17.788 17.489 -26.310 1.00 88.69 223 VAL A CA 1
ATOM 1777 C C . VAL A 1 223 ? 18.075 16.680 -25.059 1.00 88.69 223 VAL A C 1
ATOM 1779 O O . VAL A 1 223 ? 17.224 16.646 -24.170 1.00 88.69 223 VAL A O 1
ATOM 1782 N N . ASP A 1 224 ? 19.228 16.023 -25.018 1.00 88.56 224 ASP A N 1
ATOM 1783 C CA . ASP A 1 224 ? 19.650 15.209 -23.879 1.00 88.56 224 ASP A CA 1
ATOM 1784 C C . ASP A 1 224 ? 21.171 15.268 -23.699 1.00 88.56 224 ASP A C 1
ATOM 1786 O O . ASP A 1 224 ? 21.898 15.547 -24.656 1.00 88.56 224 ASP A O 1
ATOM 1790 N N . PHE A 1 225 ? 21.654 15.006 -22.489 1.00 89.19 225 PHE A N 1
ATOM 1791 C CA . PHE A 1 225 ? 23.073 15.027 -22.152 1.00 89.19 225 PHE A CA 1
ATOM 1792 C C . PHE A 1 225 ? 23.546 13.626 -21.784 1.00 89.19 225 PHE A C 1
ATOM 1794 O O . PHE A 1 225 ? 23.028 13.004 -20.863 1.00 89.19 225 PHE A O 1
ATOM 1801 N N . ILE A 1 226 ? 24.585 13.157 -22.466 1.00 88.56 226 ILE A N 1
ATOM 1802 C CA . ILE A 1 226 ? 25.333 11.972 -22.056 1.00 88.56 226 ILE A CA 1
ATOM 1803 C C . ILE A 1 226 ? 26.512 12.468 -21.223 1.00 88.56 226 ILE A C 1
ATOM 1805 O O . ILE A 1 226 ? 27.440 13.063 -21.772 1.00 88.56 226 ILE A O 1
ATOM 1809 N N . THR A 1 227 ? 26.445 12.278 -19.909 1.00 88.81 227 THR A N 1
ATOM 1810 C CA . THR A 1 227 ? 27.481 12.685 -18.948 1.00 88.81 227 THR A CA 1
ATOM 1811 C C . THR A 1 227 ? 28.400 11.523 -18.584 1.00 88.81 227 THR A C 1
ATOM 1813 O O . THR A 1 227 ? 28.185 10.390 -19.014 1.00 88.81 227 THR A O 1
ATOM 1816 N N . ASP A 1 228 ? 29.430 11.818 -17.786 1.00 85.38 228 ASP A N 1
ATOM 1817 C CA . ASP A 1 228 ? 30.308 10.824 -17.155 1.00 85.38 228 ASP A CA 1
ATOM 1818 C C . ASP A 1 228 ? 31.064 9.931 -18.151 1.00 85.38 228 ASP A C 1
ATOM 1820 O O . ASP A 1 228 ? 31.393 8.777 -17.870 1.00 85.38 228 ASP A O 1
ATOM 1824 N N . LEU A 1 229 ? 31.367 10.478 -19.332 1.00 89.25 229 LEU A N 1
ATOM 1825 C CA . LEU A 1 229 ? 32.188 9.799 -20.324 1.00 89.25 229 LEU A CA 1
ATOM 1826 C C . LEU A 1 229 ? 33.675 9.932 -19.974 1.00 89.25 229 LEU A C 1
ATOM 1828 O O . LEU A 1 229 ? 34.099 10.960 -19.430 1.00 89.25 229 LEU A O 1
ATOM 1832 N N . PRO A 1 230 ? 34.499 8.927 -20.324 1.00 90.56 230 PRO A N 1
ATOM 1833 C CA . PRO A 1 230 ? 35.941 9.050 -20.191 1.00 90.56 230 PRO A CA 1
ATOM 1834 C C . PRO A 1 230 ? 36.432 10.270 -20.989 1.00 90.56 230 PRO A C 1
ATOM 1836 O O . PRO A 1 230 ? 35.991 10.472 -22.126 1.00 90.56 230 PRO A O 1
ATOM 1839 N N . PRO A 1 231 ? 37.330 11.092 -20.417 1.00 88.56 231 PRO A N 1
ATOM 1840 C CA . PRO A 1 231 ? 37.767 12.327 -21.047 1.00 88.56 231 PRO A CA 1
ATOM 1841 C C . PRO A 1 231 ? 38.440 12.040 -22.390 1.00 88.56 231 PRO A C 1
ATOM 1843 O O . PRO A 1 231 ? 39.416 11.295 -22.469 1.00 88.56 231 PRO A O 1
ATOM 1846 N N . SER A 1 232 ? 37.933 12.671 -23.447 1.00 85.81 232 SER A N 1
ATOM 1847 C CA . SER A 1 232 ? 38.483 12.583 -24.798 1.00 85.81 232 SER A CA 1
ATOM 1848 C C . SER A 1 232 ? 38.686 13.991 -25.342 1.00 85.81 232 SER A C 1
ATOM 1850 O O . SER A 1 232 ? 37.736 14.762 -25.465 1.00 85.81 232 SER A O 1
ATOM 1852 N N . SER A 1 233 ? 39.940 14.371 -25.598 1.00 86.50 233 SER A N 1
ATOM 1853 C CA . SER A 1 233 ? 40.311 15.716 -26.073 1.00 86.50 233 SER A CA 1
ATOM 1854 C C . SER A 1 233 ? 39.760 16.870 -25.215 1.00 86.50 233 SER A C 1
ATOM 1856 O O . SER A 1 233 ? 39.423 17.929 -25.736 1.00 86.50 233 SER A O 1
ATOM 1858 N N . GLY A 1 234 ? 39.648 16.666 -23.896 1.00 85.62 234 GLY A N 1
ATOM 1859 C CA . GLY A 1 234 ? 39.121 17.663 -22.952 1.00 85.62 234 GLY A CA 1
ATOM 1860 C C . GLY A 1 234 ? 37.591 17.706 -22.833 1.00 85.62 234 GLY A C 1
ATOM 1861 O O . GLY A 1 234 ? 37.065 18.528 -22.084 1.00 85.62 234 GLY A O 1
ATOM 1862 N N . TYR A 1 235 ? 36.879 16.816 -23.528 1.00 88.50 235 TYR A N 1
ATOM 1863 C CA . TYR A 1 235 ? 35.425 16.686 -23.470 1.00 88.50 235 TYR A CA 1
ATOM 1864 C C . TYR A 1 235 ? 35.018 15.462 -22.644 1.00 88.50 235 TYR A C 1
ATOM 1866 O O . TYR A 1 235 ? 35.609 14.391 -22.780 1.00 88.50 235 TYR A O 1
ATOM 1874 N N . THR A 1 236 ? 34.015 15.628 -21.782 1.00 89.12 236 THR A N 1
ATOM 1875 C CA . THR A 1 236 ? 33.522 14.596 -20.840 1.00 89.12 236 THR A CA 1
ATOM 1876 C C . THR A 1 236 ? 32.017 14.364 -20.954 1.00 89.12 236 THR A C 1
ATOM 1878 O O . THR A 1 236 ? 31.467 13.446 -20.353 1.00 89.12 236 THR A O 1
ATOM 1881 N N . THR A 1 237 ? 31.327 15.223 -21.703 1.00 87.69 237 THR A N 1
ATOM 1882 C CA . THR A 1 237 ? 29.874 15.222 -21.855 1.00 87.69 237 THR A CA 1
ATOM 1883 C C . THR A 1 237 ? 29.536 15.385 -23.333 1.00 87.69 237 THR A C 1
ATOM 1885 O O . THR A 1 237 ? 30.232 16.094 -24.056 1.00 87.69 237 THR A O 1
ATOM 1888 N N . ILE A 1 238 ? 28.465 14.756 -23.805 1.00 90.00 238 ILE A N 1
ATOM 1889 C CA . ILE A 1 238 ? 27.946 14.947 -25.163 1.00 90.00 238 ILE A CA 1
ATOM 1890 C C . ILE A 1 238 ? 26.521 15.480 -25.069 1.00 90.00 238 ILE A C 1
ATOM 1892 O O . ILE A 1 238 ? 25.645 14.842 -24.492 1.00 90.00 238 ILE A O 1
ATOM 1896 N N . LEU A 1 239 ? 26.278 16.636 -25.679 1.00 88.94 239 LEU A N 1
ATOM 1897 C CA . LEU A 1 239 ? 24.940 17.147 -25.938 1.00 88.94 239 LEU A CA 1
ATOM 1898 C C . LEU A 1 239 ? 24.390 16.475 -27.195 1.00 88.94 239 LEU A C 1
ATOM 1900 O O . LEU A 1 239 ? 24.924 16.631 -28.294 1.00 88.94 239 LEU A O 1
ATOM 1904 N N . THR A 1 240 ? 23.303 15.739 -27.030 1.00 88.75 240 THR A N 1
ATOM 1905 C CA . THR A 1 240 ? 22.580 15.097 -28.121 1.00 88.75 240 THR A CA 1
ATOM 1906 C C . THR A 1 240 ? 21.398 15.970 -28.525 1.00 88.75 240 THR A C 1
ATOM 1908 O O . THR A 1 240 ? 20.572 16.357 -27.701 1.00 88.75 240 THR A O 1
ATOM 1911 N N . VAL A 1 241 ? 21.318 16.304 -29.811 1.00 89.69 241 VAL A N 1
ATOM 1912 C CA . VAL A 1 241 ? 20.195 17.035 -30.401 1.00 89.69 241 VAL A CA 1
ATOM 1913 C C . VAL A 1 241 ? 19.580 16.152 -31.472 1.00 89.69 241 VAL A C 1
ATOM 1915 O O . VAL A 1 241 ? 20.175 15.928 -32.525 1.00 89.69 241 VAL A O 1
ATOM 1918 N N . VAL A 1 242 ? 18.387 15.631 -31.203 1.00 87.44 242 VAL A N 1
ATOM 1919 C CA . VAL A 1 242 ? 17.690 14.689 -32.084 1.00 87.44 242 VAL A CA 1
ATOM 1920 C C . VAL A 1 242 ? 16.439 15.342 -32.652 1.00 87.44 242 VAL A C 1
ATOM 1922 O O . VAL A 1 242 ? 15.540 15.746 -31.912 1.00 87.44 242 VAL A O 1
ATOM 1925 N N . ASP A 1 243 ? 16.337 15.411 -33.976 1.00 87.38 243 ASP A N 1
ATOM 1926 C CA . ASP A 1 243 ? 15.097 15.790 -34.645 1.00 87.38 243 ASP A CA 1
ATOM 1927 C C . ASP A 1 243 ? 14.060 14.674 -34.504 1.00 87.38 243 ASP A C 1
ATOM 1929 O O . ASP A 1 243 ? 14.279 13.530 -34.906 1.00 87.38 243 ASP A O 1
ATOM 1933 N N . ARG A 1 244 ? 12.888 14.988 -33.948 1.00 81.00 244 ARG A N 1
ATOM 1934 C CA . ARG A 1 244 ? 11.869 13.961 -33.705 1.00 81.00 244 ARG A CA 1
ATOM 1935 C C . ARG A 1 244 ? 11.166 13.497 -34.973 1.00 81.00 244 ARG A C 1
ATOM 1937 O O . ARG A 1 244 ? 10.601 12.401 -34.927 1.00 81.00 244 ARG A O 1
ATOM 1944 N N . PHE A 1 245 ? 11.211 14.294 -36.047 1.00 86.00 245 PHE A N 1
ATOM 1945 C CA . PHE A 1 245 ? 10.644 13.958 -37.354 1.00 86.00 245 PHE A CA 1
ATOM 1946 C C . PHE A 1 245 ? 11.563 13.019 -38.140 1.00 86.00 245 PHE A C 1
ATOM 1948 O O . PHE A 1 245 ? 11.227 11.857 -38.332 1.00 86.00 245 PHE A O 1
ATOM 1955 N N . SER A 1 246 ? 12.741 13.502 -38.544 1.00 85.75 246 SER A N 1
ATOM 1956 C CA . SER A 1 246 ? 13.675 12.760 -39.402 1.00 85.75 246 SER A CA 1
ATOM 1957 C C . SER A 1 246 ? 14.527 11.733 -38.657 1.00 85.75 246 SER A C 1
ATOM 1959 O O . SER A 1 246 ? 15.193 10.926 -39.295 1.00 85.75 246 SER A O 1
ATOM 1961 N N . LYS A 1 247 ? 14.545 11.785 -37.316 1.00 84.50 247 LYS A N 1
ATOM 1962 C CA . LYS A 1 247 ? 15.493 11.055 -36.454 1.00 84.50 247 LYS A CA 1
ATOM 1963 C C . LYS A 1 247 ? 16.961 11.430 -36.679 1.00 84.50 247 LYS A C 1
ATOM 1965 O O . LYS A 1 247 ? 17.840 10.771 -36.131 1.00 84.50 247 LYS A O 1
ATOM 1970 N N . GLY A 1 248 ? 17.235 12.511 -37.414 1.00 86.12 248 GLY A N 1
ATOM 1971 C CA . GLY A 1 248 ? 18.576 13.069 -37.540 1.00 86.12 248 GLY A CA 1
ATOM 1972 C C . GLY A 1 248 ? 19.131 13.475 -36.174 1.00 86.12 248 GLY A C 1
ATOM 1973 O O . GLY A 1 248 ? 18.450 14.148 -35.400 1.00 86.12 248 GLY A O 1
ATOM 1974 N N . CYS A 1 249 ? 20.360 13.058 -35.879 1.00 88.06 249 CYS A N 1
ATOM 1975 C CA . CYS A 1 249 ? 21.035 13.315 -34.611 1.00 88.06 249 CYS A CA 1
ATOM 1976 C C . CYS A 1 249 ? 22.282 14.176 -34.842 1.00 88.06 249 CYS A C 1
ATOM 1978 O O . CYS A 1 249 ? 23.074 13.898 -35.743 1.00 88.06 249 CYS A O 1
ATOM 1980 N N . ARG A 1 250 ? 22.460 15.217 -34.024 1.00 88.44 250 ARG A N 1
ATOM 1981 C CA . ARG A 1 250 ? 23.703 15.986 -33.907 1.00 88.44 250 ARG A CA 1
ATOM 1982 C C . ARG A 1 250 ? 24.278 15.773 -32.513 1.00 88.44 250 ARG A C 1
ATOM 1984 O O . ARG A 1 250 ? 23.570 15.943 -31.522 1.00 88.44 250 ARG A O 1
ATOM 1991 N N . LEU A 1 251 ? 25.554 15.411 -32.457 1.00 90.38 251 LEU A N 1
ATOM 1992 C CA . LEU A 1 251 ? 26.305 15.210 -31.221 1.00 90.38 251 LEU A CA 1
ATOM 1993 C C . LEU A 1 251 ? 27.292 16.363 -31.070 1.00 90.38 251 LEU A C 1
ATOM 1995 O O . LEU A 1 251 ? 28.116 16.587 -31.955 1.00 90.38 251 LEU A O 1
ATOM 1999 N N . ILE A 1 252 ? 27.187 17.105 -29.973 1.00 89.25 252 ILE A N 1
ATOM 2000 C CA . ILE A 1 252 ? 28.031 18.265 -29.689 1.00 89.25 252 ILE A CA 1
ATOM 2001 C C . ILE A 1 252 ? 28.837 17.951 -28.421 1.00 89.25 252 ILE A C 1
ATOM 2003 O O . ILE A 1 252 ? 28.236 17.771 -27.360 1.00 89.25 252 ILE A O 1
ATOM 2007 N N . PRO A 1 253 ? 30.173 17.845 -28.497 1.00 88.81 253 PRO A N 1
ATOM 2008 C CA . PRO A 1 253 ? 30.994 17.550 -27.329 1.00 88.81 253 PRO A CA 1
ATOM 2009 C C . PRO A 1 253 ? 31.088 18.769 -26.394 1.00 88.81 253 PRO A C 1
ATOM 2011 O O . PRO A 1 253 ? 31.232 19.905 -26.845 1.00 88.81 253 PRO A O 1
ATOM 2014 N N . LEU A 1 254 ? 31.012 18.527 -25.083 1.00 83.69 254 LEU A N 1
ATOM 2015 C CA . LEU A 1 254 ? 31.081 19.517 -24.004 1.00 83.69 254 LEU A CA 1
ATOM 2016 C C . LEU A 1 254 ? 32.120 19.106 -22.946 1.00 83.69 254 LEU A C 1
ATOM 2018 O O . LEU A 1 254 ? 32.298 17.926 -22.634 1.00 83.69 254 LEU A O 1
ATOM 2022 N N . SER A 1 255 ? 32.846 20.090 -22.414 1.00 82.94 255 SER A N 1
ATOM 2023 C CA . SER A 1 255 ? 33.908 19.867 -21.422 1.00 82.94 255 SER A CA 1
ATOM 2024 C C . SER A 1 255 ? 33.370 19.551 -20.027 1.00 82.94 255 SER A C 1
ATOM 2026 O O . SER A 1 255 ? 34.029 18.850 -19.262 1.00 82.94 255 SER A O 1
ATOM 2028 N N . LYS A 1 256 ? 32.162 20.029 -19.715 1.00 82.31 256 LYS A N 1
ATOM 2029 C CA . LYS A 1 256 ? 31.425 19.779 -18.472 1.00 82.31 256 LYS A CA 1
ATOM 2030 C C . LYS A 1 256 ? 29.915 19.885 -18.715 1.00 82.31 256 LYS A C 1
ATOM 2032 O O . LYS A 1 256 ? 29.492 20.522 -19.682 1.00 82.31 256 LYS A O 1
ATOM 2037 N N . LEU A 1 257 ? 29.112 19.316 -17.816 1.00 81.75 257 LEU A N 1
ATOM 2038 C CA . LEU A 1 257 ? 27.663 19.519 -17.809 1.00 81.75 257 LEU A CA 1
ATOM 2039 C C . LEU A 1 257 ? 27.346 20.993 -17.462 1.00 81.75 257 LEU A C 1
ATOM 2041 O O . LEU A 1 257 ? 27.853 21.490 -16.453 1.00 81.75 257 LEU A O 1
ATOM 2045 N N . PRO A 1 258 ? 26.547 21.711 -18.273 1.00 74.38 258 PRO A N 1
ATOM 2046 C CA . PRO A 1 258 ? 26.209 23.102 -17.998 1.00 74.38 258 PRO A CA 1
ATOM 2047 C C . PRO A 1 258 ? 25.240 23.215 -16.814 1.00 74.38 258 PRO A C 1
ATOM 2049 O O . PRO A 1 258 ? 24.269 22.465 -16.709 1.00 74.38 258 PRO A O 1
ATOM 2052 N N . THR A 1 259 ? 25.480 24.188 -15.935 1.00 67.88 259 THR A N 1
ATOM 2053 C CA . THR A 1 259 ? 24.558 24.511 -14.837 1.00 67.88 259 THR A CA 1
ATOM 2054 C C . THR A 1 259 ? 23.289 25.169 -15.400 1.00 67.88 259 THR A C 1
ATOM 2056 O O . THR A 1 259 ? 23.342 25.833 -16.435 1.00 67.88 259 THR A O 1
ATOM 2059 N N . ALA A 1 260 ? 22.143 25.064 -14.715 1.00 56.84 260 ALA A N 1
ATOM 2060 C CA . ALA A 1 260 ? 20.862 25.631 -15.172 1.00 56.84 260 ALA A CA 1
ATOM 2061 C C . ALA A 1 260 ? 20.917 27.135 -15.538 1.00 56.84 260 ALA A C 1
ATOM 2063 O O . ALA A 1 260 ? 20.151 27.586 -16.384 1.00 56.84 260 ALA A O 1
ATOM 2064 N N . MET A 1 261 ? 21.840 27.902 -14.944 1.00 56.50 261 MET A N 1
ATOM 2065 C CA . MET A 1 261 ? 22.077 29.317 -15.274 1.00 56.50 261 MET A CA 1
ATOM 2066 C C . MET A 1 261 ? 23.077 29.543 -16.419 1.00 56.50 261 MET A C 1
ATOM 2068 O O . MET A 1 261 ? 23.063 30.599 -17.039 1.00 56.50 261 MET A O 1
ATOM 2072 N N . GLU A 1 262 ? 23.938 28.568 -16.713 1.00 58.28 262 GLU A N 1
ATOM 2073 C CA . GLU A 1 262 ? 24.970 28.645 -17.758 1.00 58.28 262 GLU A CA 1
ATOM 2074 C C . GLU A 1 262 ? 24.476 28.102 -19.106 1.00 58.28 262 GLU A C 1
ATOM 2076 O O . GLU A 1 262 ? 25.259 28.045 -20.048 1.00 58.28 262 GLU A O 1
ATOM 2081 N N . THR A 1 263 ? 23.211 27.669 -19.209 1.00 53.62 263 THR A N 1
ATOM 2082 C CA . THR A 1 263 ? 22.659 27.095 -20.446 1.00 53.62 263 THR A CA 1
ATOM 2083 C C . THR A 1 263 ? 22.580 28.203 -21.501 1.00 53.62 263 THR A C 1
ATOM 2085 O O . THR A 1 263 ? 21.698 29.058 -21.403 1.00 53.62 263 THR A O 1
ATOM 2088 N N . PRO A 1 264 ? 23.477 28.245 -22.504 1.00 50.09 264 PRO A N 1
ATOM 2089 C CA . PRO A 1 264 ? 23.442 29.296 -23.504 1.00 50.09 264 PRO A CA 1
ATOM 2090 C C . PRO A 1 264 ? 22.223 29.080 -24.399 1.00 50.09 264 PRO A C 1
ATOM 2092 O O . PRO A 1 264 ? 21.698 27.965 -24.501 1.00 50.09 264 PRO A O 1
ATOM 2095 N N . ASP A 1 265 ? 21.808 30.135 -25.094 1.00 54.78 265 ASP A N 1
ATOM 2096 C CA . ASP A 1 265 ? 20.780 30.100 -26.134 1.00 54.78 265 ASP A CA 1
ATOM 2097 C C . ASP A 1 265 ? 21.291 29.278 -27.343 1.00 54.78 265 ASP A C 1
ATOM 2099 O O . ASP A 1 265 ? 21.666 29.795 -28.394 1.00 54.78 265 ASP A O 1
ATOM 2103 N N . TRP A 1 266 ? 21.365 27.951 -27.177 1.00 57.12 266 TRP A N 1
ATOM 2104 C CA . TRP A 1 266 ? 21.907 26.962 -28.124 1.00 57.12 266 TRP A CA 1
ATOM 2105 C C . TRP A 1 266 ? 21.212 26.993 -29.488 1.00 57.12 266 TRP A C 1
ATOM 2107 O O . TRP A 1 266 ? 21.716 26.445 -30.469 1.00 57.12 266 TRP A O 1
ATOM 2117 N N . ARG A 1 267 ? 20.058 27.667 -29.569 1.00 49.88 267 ARG A N 1
ATOM 2118 C CA . ARG A 1 267 ? 19.327 27.959 -30.804 1.00 49.88 267 ARG A CA 1
ATOM 2119 C C . ARG A 1 267 ? 20.185 28.692 -31.836 1.00 49.88 267 ARG A C 1
ATOM 2121 O O . ARG A 1 267 ? 19.942 28.521 -33.028 1.00 49.88 267 ARG A O 1
ATOM 2128 N N . ALA A 1 268 ? 21.186 29.462 -31.406 1.00 51.84 268 ALA A N 1
ATOM 2129 C CA . ALA A 1 268 ? 22.114 30.143 -32.305 1.00 51.84 268 ALA A CA 1
ATOM 2130 C C . ALA A 1 268 ? 23.074 29.180 -33.034 1.00 51.84 268 ALA A C 1
ATOM 2132 O O . ALA A 1 268 ? 23.449 29.450 -34.169 1.00 51.84 268 ALA A O 1
ATOM 2133 N N . SER A 1 269 ? 23.421 28.037 -32.432 1.00 50.25 269 SER A N 1
ATOM 2134 C CA . SER A 1 269 ? 24.384 27.065 -32.983 1.00 50.25 269 SER A CA 1
ATOM 2135 C C . SER A 1 269 ? 23.759 26.004 -33.901 1.00 50.25 269 SER A C 1
ATOM 2137 O O . SER A 1 269 ? 24.458 25.112 -34.376 1.00 50.25 269 SER A O 1
ATOM 2139 N N . LEU A 1 270 ? 22.442 26.058 -34.129 1.00 48.53 270 LEU A N 1
ATOM 2140 C CA . LEU A 1 270 ? 21.707 25.109 -34.980 1.00 48.53 270 LEU A CA 1
ATOM 2141 C C . LEU A 1 270 ? 21.195 25.706 -36.297 1.00 48.53 270 LEU A C 1
ATOM 2143 O O . LEU A 1 270 ? 20.516 24.992 -37.038 1.00 48.53 270 LEU A O 1
ATOM 2147 N N . ARG A 1 271 ? 21.495 26.979 -36.581 1.00 42.62 271 ARG A N 1
ATOM 2148 C CA . ARG A 1 271 ? 21.326 27.542 -37.927 1.00 42.62 271 ARG A CA 1
ATOM 2149 C C . ARG A 1 271 ? 22.469 27.120 -38.837 1.00 42.62 271 ARG A C 1
ATOM 2151 O O . ARG A 1 271 ? 23.602 26.995 -38.327 1.00 42.62 271 ARG A O 1
#

pLDDT: mean 73.59, std 14.19, range [38.94, 92.94]

Radius of gyration: 32.41 Å; chains: 1; bounding box: 72×66×86 Å

InterPro domains:
  IPR012337 Ribonuclease H-like superfamily [SSF53098] (208-259)
  IPR036397 Ribonuclease H superfamily [G3DSA:3.30.420.10] (208-264)
  IPR041373 Reverse transcriptase, RNase H-like domain [PF17917] (2-91)
  IPR043502 DNA/RNA polymerase superfamily [SSF56672] (2-98)

Foldseek 3Di:
DDWDWDFDDVVTDTDTDDDDDDDQDPVRVPDPPVVVQLVVVLVVCVVCVVPFFPDPDAEEAEDQDPVCQCLQVDPDDDPVSVVSNVVCVRGRYGYDYDHVVVVCVVVVVPPPDDDDDDDDDPPDPDDPVPCPDPPPDCVVVVQVVVCVVVPDDPPDDPVDRDGDPVCVVVVVVPPPPPVVVVVVVVVLVPDPVSVVPDDPPDDDPDDPDPDPADPDWPPDWDWDKDAQQDDDPLFGMWIWIATSHPRDIDIDTDNHDADPVRDPPCVVVPD

Secondary structure (DSSP, 8-state):
-EEEEEEETTTTEEEEEEEE--PPPHHHHTS-HHHHHHHHHHHHHHHTHHHHBT-SS-EEEEES-GGGTTTTT-S---HHHHHHHHHHTTB-EEEEE--GGG-HHHHHHHT-----PPS-----SS-GGG-------THHHHHHHHHTTSPPPTT--TTSPPPPTTTHHHHHHHS----HHHHHHHHHHH-HHHHHH----SPPSSS-PPPPPPSSTTSSEEEEEE-SPPPBTTB-EEEEEEETTT--EEEEEESSPPPTTT---GGGGG-

Organism: Cirrhinus mrigala (NCBI:txid683832)

Sequence (271 aa):
MALLSQRQGEPSKMFPCAYFSHKLSPAERNYDVGNHKLLAIKLALEEWRHWLEGAKHPFTVLTDHKNLEYLRSAKLLNHRQARWALFFTRFDFVVTYRPGSQNTKADALSLMHEPDLPASSSETILPTSLIVAPVSWDIMTEISEAQAQDPTPADCPDNLVYVPLSLRPRVLAEQPVLNQRADTIKFIKKCTVCSMTKVPHHLPAGLLQPLPVPQRPWSRIAVDFITDLPPSSGYTTILTVVDRFSKGCRLIPLSKLPTAMETPDWRASLR